Protein AF-A0A497RV38-F1 (afdb_monomer_lite)

Radius of gyration: 23.06 Å; chains: 1; bounding box: 49×52×64 Å

Structure (mmCIF, N/CA/C/O backbone):
data_AF-A0A497RV38-F1
#
_entry.id   AF-A0A497RV38-F1
#
loop_
_atom_site.group_PDB
_atom_site.id
_atom_site.type_symbol
_atom_site.label_atom_id
_atom_site.label_alt_id
_atom_site.label_comp_id
_atom_site.label_asym_id
_atom_site.label_entity_id
_atom_site.label_seq_id
_atom_site.pdbx_PDB_ins_code
_atom_site.Cartn_x
_atom_site.Cartn_y
_atom_site.Cartn_z
_atom_site.occupancy
_atom_site.B_iso_or_equiv
_atom_site.auth_seq_id
_atom_site.auth_comp_id
_atom_site.auth_asym_id
_atom_site.auth_atom_id
_atom_site.pdbx_PDB_model_num
ATOM 1 N N . MET A 1 1 ? -17.117 28.558 -6.175 1.00 35.06 1 MET A N 1
ATOM 2 C CA . MET A 1 1 ? -16.773 29.397 -5.008 1.00 35.06 1 MET A CA 1
ATOM 3 C C . MET A 1 1 ? -16.258 28.449 -3.950 1.00 35.06 1 MET A C 1
ATOM 5 O O . MET A 1 1 ? -17.010 27.576 -3.547 1.00 35.06 1 MET A O 1
ATOM 9 N N . ILE A 1 2 ? -14.959 28.516 -3.664 1.00 36.38 2 ILE A N 1
ATOM 10 C CA . ILE A 1 2 ? -14.242 27.531 -2.846 1.00 36.38 2 ILE A CA 1
ATOM 11 C C . ILE A 1 2 ? -14.686 27.703 -1.391 1.00 36.38 2 ILE A C 1
ATOM 13 O O . ILE A 1 2 ? -14.641 28.812 -0.860 1.00 36.38 2 ILE A O 1
ATOM 17 N N . SER A 1 3 ? -15.173 26.617 -0.793 1.00 43.75 3 SER A N 1
ATOM 18 C CA . SER A 1 3 ? -15.424 26.500 0.642 1.00 43.75 3 SER A CA 1
ATOM 19 C C . SER A 1 3 ? -14.132 26.801 1.395 1.00 43.75 3 SER A C 1
ATOM 21 O O . SER A 1 3 ? -13.101 26.203 1.098 1.00 43.75 3 SER A O 1
ATOM 23 N N . ALA A 1 4 ? -14.172 27.742 2.334 1.00 52.22 4 ALA A N 1
ATOM 24 C CA . ALA A 1 4 ? -13.017 28.056 3.164 1.00 52.22 4 ALA A CA 1
ATOM 25 C C . ALA A 1 4 ? -12.591 26.810 3.962 1.00 52.22 4 ALA A C 1
ATOM 27 O O . ALA A 1 4 ? -13.432 26.172 4.597 1.00 52.22 4 ALA A O 1
ATOM 28 N N . TYR A 1 5 ? -11.303 26.468 3.912 1.00 59.56 5 TYR A N 1
ATOM 29 C CA . TYR A 1 5 ? -10.695 25.471 4.792 1.00 59.56 5 TYR A CA 1
ATOM 30 C C . TYR A 1 5 ? -10.792 25.967 6.238 1.00 59.56 5 TYR A C 1
ATOM 32 O O . TYR A 1 5 ? -10.608 27.158 6.500 1.00 59.56 5 TYR A O 1
ATOM 40 N N . THR A 1 6 ? -11.115 25.082 7.176 1.00 67.81 6 THR A N 1
ATOM 41 C CA . THR A 1 6 ? -11.168 25.429 8.598 1.00 67.81 6 THR A CA 1
ATOM 42 C C . THR A 1 6 ? -9.764 25.441 9.190 1.00 67.81 6 THR A C 1
ATOM 44 O O . THR A 1 6 ? -8.919 24.609 8.850 1.00 67.81 6 THR A O 1
ATOM 47 N N . THR A 1 7 ? -9.509 26.401 10.079 1.00 73.88 7 THR A N 1
ATOM 48 C CA . THR A 1 7 ? -8.287 26.441 10.886 1.00 73.88 7 THR A CA 1
ATOM 49 C C . THR A 1 7 ? -8.144 25.148 11.679 1.00 73.88 7 THR A C 1
ATOM 51 O O . THR A 1 7 ? -9.096 24.703 12.315 1.00 73.88 7 THR A O 1
ATOM 54 N N . GLN A 1 8 ? -6.954 24.566 11.628 1.00 71.50 8 GLN A N 1
ATOM 55 C CA . GLN A 1 8 ? -6.546 23.420 12.423 1.00 71.50 8 GLN A CA 1
ATOM 56 C C . GLN A 1 8 ? -5.670 23.886 13.571 1.00 71.50 8 GLN A C 1
ATOM 58 O O . GLN A 1 8 ? -4.896 24.829 13.408 1.00 71.50 8 GLN A O 1
ATOM 63 N N . GLU A 1 9 ? -5.768 23.196 14.700 1.00 74.31 9 GLU A N 1
ATOM 64 C CA . GLU A 1 9 ? -4.919 23.408 15.867 1.00 74.31 9 GLU A CA 1
ATOM 65 C C . GLU A 1 9 ? -4.094 22.148 16.120 1.00 74.31 9 GLU A C 1
ATOM 67 O O . GLU A 1 9 ? -4.611 21.035 16.041 1.00 74.31 9 GLU A O 1
ATOM 72 N N . ILE A 1 10 ? -2.809 22.327 16.411 1.00 69.31 10 ILE A N 1
ATOM 73 C CA . ILE A 1 10 ? -1.888 21.245 16.765 1.00 69.31 10 ILE A CA 1
ATOM 74 C C . ILE A 1 10 ? -1.234 21.584 18.097 1.00 69.31 10 ILE A C 1
ATOM 76 O O . ILE A 1 10 ? -0.855 22.737 18.318 1.00 69.31 10 ILE A O 1
ATOM 80 N N . GLU A 1 11 ? -1.116 20.601 18.987 1.00 68.62 11 GLU A N 1
ATOM 81 C CA . GLU A 1 11 ? -0.539 20.783 20.319 1.00 68.62 11 GLU A CA 1
ATOM 82 C C . GLU A 1 11 ? 0.775 20.018 20.450 1.00 68.62 11 GLU A C 1
ATOM 84 O O . GLU A 1 11 ? 0.832 18.803 20.632 1.00 68.62 11 GLU A O 1
ATOM 89 N N . LEU A 1 12 ? 1.865 20.773 20.410 1.00 67.25 12 LEU A N 1
ATOM 90 C CA . LEU A 1 12 ? 3.216 20.257 20.475 1.00 67.25 12 LEU A CA 1
ATOM 91 C C . LEU A 1 12 ? 3.764 20.514 21.877 1.00 67.25 12 LEU A C 1
ATOM 93 O O . LEU A 1 12 ? 3.874 21.647 22.351 1.00 67.25 12 LEU A O 1
ATOM 97 N N . MET A 1 13 ? 4.118 19.440 22.570 1.00 63.59 13 MET A N 1
ATOM 98 C CA . MET A 1 13 ? 4.809 19.533 23.851 1.00 63.59 13 MET A CA 1
ATOM 99 C C . MET A 1 13 ? 6.251 19.978 23.592 1.00 63.59 13 MET A C 1
ATOM 101 O O . MET A 1 13 ? 6.885 19.431 22.711 1.00 63.59 13 MET A O 1
ATOM 105 N N . TYR A 1 14 ? 6.820 20.920 24.337 1.00 63.16 14 TYR A N 1
ATOM 106 C CA . TYR A 1 14 ? 8.232 21.291 24.196 1.00 63.16 14 TYR A CA 1
ATOM 107 C C . TYR A 1 14 ? 8.900 21.410 25.562 1.00 63.16 14 TYR A C 1
ATOM 109 O O . TYR A 1 14 ? 8.382 22.006 26.512 1.00 63.16 14 TYR A O 1
ATOM 117 N N . ARG A 1 15 ? 10.084 20.802 25.679 1.00 58.38 15 ARG A N 1
ATOM 118 C CA . ARG A 1 15 ? 10.889 20.827 26.899 1.00 58.38 15 ARG A CA 1
ATOM 119 C C . ARG A 1 15 ? 12.070 21.763 26.701 1.00 58.38 15 ARG A C 1
ATOM 121 O O . ARG A 1 15 ? 13.116 21.351 26.207 1.00 58.38 15 ARG A O 1
ATOM 128 N N . ALA A 1 16 ? 11.915 23.012 27.125 1.00 56.50 16 ALA A N 1
ATOM 129 C CA . ALA A 1 16 ? 13.026 23.950 27.128 1.00 56.50 16 ALA A CA 1
ATOM 130 C C . ALA A 1 16 ? 14.192 23.412 27.981 1.00 56.50 16 ALA A C 1
ATOM 132 O O . ALA A 1 16 ? 14.004 22.924 29.101 1.00 56.50 16 ALA A O 1
ATOM 133 N N . LYS A 1 17 ? 15.420 23.490 27.455 1.00 51.12 17 LYS A N 1
ATOM 134 C CA . LYS A 1 17 ? 16.629 23.123 28.202 1.00 51.12 17 LYS A CA 1
ATOM 135 C C . LYS A 1 17 ? 17.004 24.279 29.136 1.00 51.12 17 LYS A C 1
ATOM 137 O O . LYS A 1 17 ? 17.438 25.335 28.687 1.00 51.12 17 LYS A O 1
ATOM 142 N N . GLY A 1 18 ? 16.879 24.070 30.446 1.00 54.34 18 GLY A N 1
ATOM 143 C CA . GLY A 1 18 ? 17.285 25.048 31.464 1.00 54.34 18 GLY A CA 1
ATOM 144 C C . GLY A 1 18 ? 16.216 26.103 31.776 1.00 54.34 18 GLY A C 1
ATOM 145 O O . GLY A 1 18 ? 15.027 25.823 31.708 1.00 54.34 18 GLY A O 1
ATOM 146 N N . LYS A 1 19 ? 16.637 27.314 32.169 1.00 48.84 19 LYS A N 1
ATOM 147 C CA . LYS A 1 19 ? 15.741 28.440 32.519 1.00 48.84 19 LYS A CA 1
ATOM 148 C C . LYS A 1 19 ? 15.295 29.279 31.309 1.00 48.84 19 LYS A C 1
ATOM 150 O O . LYS A 1 19 ? 14.799 30.385 31.497 1.00 48.84 19 LYS A O 1
ATOM 155 N N . ALA A 1 20 ? 15.521 28.801 30.086 1.00 52.19 20 ALA A N 1
ATOM 156 C CA . ALA A 1 20 ? 15.113 29.500 28.873 1.00 52.19 20 ALA A CA 1
ATOM 157 C C . ALA A 1 20 ? 13.589 29.397 28.719 1.00 52.19 20 ALA A C 1
ATOM 159 O O . ALA A 1 20 ? 13.067 28.425 28.185 1.00 52.19 20 ALA A O 1
ATOM 160 N N . THR A 1 21 ? 12.868 30.373 29.258 1.00 48.09 21 THR A N 1
ATOM 161 C CA . THR A 1 21 ? 11.427 30.534 29.061 1.00 48.09 21 THR A CA 1
ATOM 162 C C . THR A 1 21 ? 11.224 31.442 27.853 1.00 48.09 21 THR A C 1
ATOM 164 O O . THR A 1 21 ? 11.353 32.659 27.974 1.00 48.09 21 THR A O 1
ATOM 167 N N . GLY A 1 22 ? 10.986 30.859 26.680 1.00 53.94 22 GLY A N 1
ATOM 168 C CA . GLY A 1 22 ? 10.732 31.618 25.458 1.00 53.94 22 GLY A CA 1
ATOM 169 C C . GLY A 1 22 ? 10.633 30.731 24.220 1.00 53.94 22 GLY A C 1
ATOM 170 O O . GLY A 1 22 ? 11.463 29.851 24.011 1.00 53.94 22 GLY A O 1
ATOM 171 N N . LEU A 1 23 ? 9.610 30.988 23.404 1.00 54.81 23 LEU A N 1
ATOM 172 C CA . LEU A 1 23 ? 9.357 30.367 22.098 1.00 54.81 23 LEU A CA 1
ATOM 173 C C . LEU A 1 23 ? 10.188 30.970 20.954 1.00 54.81 23 LEU A C 1
ATOM 175 O O . LEU A 1 23 ? 10.028 30.573 19.806 1.00 54.81 23 LEU A O 1
ATOM 179 N N . THR A 1 24 ? 11.069 31.930 21.247 1.00 56.88 24 THR A N 1
ATOM 180 C CA . THR A 1 24 ? 11.831 32.691 20.239 1.00 56.88 24 THR A CA 1
ATOM 181 C C . THR A 1 24 ? 12.773 31.841 19.397 1.00 56.88 24 THR A C 1
ATOM 183 O O . THR A 1 24 ? 13.190 32.281 18.334 1.00 56.88 24 THR A O 1
ATOM 186 N N . ASP A 1 25 ? 13.083 30.635 19.866 1.00 60.53 25 ASP A N 1
ATOM 187 C CA . ASP A 1 25 ? 14.027 29.724 19.231 1.00 60.53 25 ASP A CA 1
ATOM 188 C C . ASP A 1 25 ? 13.300 28.541 18.575 1.00 60.53 25 ASP A C 1
ATOM 190 O O . ASP A 1 25 ? 13.923 27.508 18.378 1.00 60.53 25 ASP A O 1
ATOM 194 N N . VAL A 1 26 ? 11.985 28.581 18.326 1.00 60.81 26 VAL A N 1
ATOM 195 C CA . VAL A 1 26 ? 11.246 27.437 17.760 1.00 60.81 26 VAL A CA 1
ATOM 196 C C . VAL A 1 26 ? 10.549 27.833 16.463 1.00 60.81 26 VAL A C 1
ATOM 198 O O . VAL A 1 26 ? 9.781 28.788 16.413 1.00 60.81 26 VAL A O 1
ATOM 201 N N . ILE A 1 27 ? 10.812 27.057 15.417 1.00 67.31 27 ILE A N 1
ATOM 202 C CA . ILE A 1 27 ? 10.176 27.132 14.107 1.00 67.31 27 ILE A CA 1
ATOM 203 C C . ILE A 1 27 ? 9.236 25.939 13.956 1.00 67.31 27 ILE A C 1
ATOM 205 O O . ILE A 1 27 ? 9.642 24.793 14.169 1.00 67.31 27 ILE A O 1
ATOM 209 N N . ILE A 1 28 ? 8.003 26.196 13.522 1.00 69.69 28 ILE A N 1
ATOM 210 C CA . ILE A 1 28 ? 7.125 25.152 12.992 1.00 69.69 28 ILE A CA 1
ATOM 211 C C . ILE A 1 28 ? 7.122 25.228 11.476 1.00 69.69 28 ILE A C 1
ATOM 213 O O . ILE A 1 28 ? 6.826 26.266 10.885 1.00 69.69 28 ILE A O 1
ATOM 217 N N . THR A 1 29 ? 7.418 24.093 10.855 1.00 71.19 29 THR A N 1
ATOM 218 C CA . THR A 1 29 ? 7.258 23.880 9.422 1.00 71.19 29 THR A CA 1
ATOM 219 C C . THR A 1 29 ? 6.061 22.975 9.181 1.00 71.19 29 THR A C 1
ATOM 221 O O . THR A 1 29 ? 6.026 21.862 9.699 1.00 71.19 29 THR A O 1
ATOM 224 N N . ILE A 1 30 ? 5.116 23.423 8.359 1.00 72.25 30 ILE A N 1
ATOM 225 C CA . ILE A 1 30 ? 4.057 22.561 7.824 1.00 72.25 30 ILE A CA 1
ATOM 226 C C . ILE A 1 30 ? 4.459 22.126 6.416 1.00 72.25 30 ILE A C 1
ATOM 228 O O . ILE A 1 30 ? 4.758 22.969 5.565 1.00 72.25 30 ILE A O 1
ATOM 232 N N . VAL A 1 31 ? 4.482 20.819 6.177 1.00 68.38 31 VAL A N 1
ATOM 233 C CA . VAL A 1 31 ? 4.835 20.208 4.890 1.00 68.38 31 VAL A CA 1
ATOM 234 C C . VAL A 1 31 ? 3.626 19.458 4.356 1.00 68.38 31 VAL A C 1
ATOM 236 O O . VAL A 1 31 ? 3.066 18.641 5.076 1.00 68.38 31 VAL A O 1
ATOM 239 N N . ASP A 1 32 ? 3.221 19.711 3.117 1.00 69.31 32 ASP A N 1
ATOM 240 C CA . ASP A 1 32 ? 2.249 18.855 2.435 1.00 69.31 32 ASP A CA 1
ATOM 241 C C . ASP A 1 32 ? 2.945 17.537 2.067 1.00 69.31 32 ASP A C 1
ATOM 243 O O . ASP A 1 32 ? 3.976 17.523 1.395 1.00 69.31 32 ASP A O 1
ATOM 247 N N . VAL A 1 33 ? 2.432 16.415 2.566 1.00 64.94 33 VAL A N 1
ATOM 248 C CA . VAL A 1 33 ? 3.069 15.100 2.400 1.00 64.94 33 VAL A CA 1
ATOM 249 C C . VAL A 1 33 ? 2.891 14.572 0.974 1.00 64.94 33 VAL A C 1
ATOM 251 O O . VAL A 1 33 ? 3.669 13.724 0.540 1.00 64.94 33 VAL A O 1
ATOM 254 N N . SER A 1 34 ? 1.907 15.078 0.224 1.00 60.41 34 SER A N 1
ATOM 255 C CA . SER A 1 34 ? 1.625 14.607 -1.136 1.00 60.41 34 SER A CA 1
ATOM 256 C C . SER A 1 34 ? 2.709 15.002 -2.143 1.00 60.41 34 SER A C 1
ATOM 258 O O . SER A 1 34 ? 3.027 14.223 -3.043 1.00 60.41 34 SER A O 1
ATOM 260 N N . ASP A 1 35 ? 3.304 16.183 -1.981 1.00 62.69 35 ASP A N 1
ATOM 261 C CA . ASP A 1 35 ? 4.314 16.727 -2.893 1.00 62.69 35 ASP A CA 1
ATOM 262 C C . ASP A 1 35 ? 5.609 17.176 -2.191 1.00 62.69 35 ASP A C 1
ATOM 264 O O . ASP A 1 35 ? 6.576 17.566 -2.851 1.00 62.69 35 ASP A O 1
ATOM 268 N N . GLY A 1 36 ? 5.655 17.098 -0.858 1.00 53.19 36 GLY A N 1
ATOM 269 C CA . GLY A 1 36 ? 6.784 17.537 -0.040 1.00 53.19 36 GLY A CA 1
ATOM 270 C C . GLY A 1 36 ? 6.961 19.056 -0.007 1.00 53.19 36 GLY A C 1
ATOM 271 O O . GLY A 1 36 ? 8.001 19.540 0.457 1.00 53.19 36 GLY A O 1
ATOM 272 N N . SER A 1 37 ? 5.993 19.824 -0.515 1.00 66.00 37 SER A N 1
ATOM 273 C CA . SER A 1 37 ? 6.062 21.278 -0.537 1.00 66.00 37 SER A CA 1
ATOM 274 C C . SER A 1 37 ? 5.924 21.846 0.874 1.00 66.00 37 SER A C 1
ATOM 276 O O . SER A 1 37 ? 5.147 21.386 1.713 1.00 66.00 37 SER A O 1
ATOM 278 N N . LYS A 1 38 ? 6.731 22.868 1.166 1.00 61.81 38 LYS A N 1
ATOM 279 C CA . LYS A 1 38 ? 6.635 23.609 2.424 1.00 61.81 38 LYS A CA 1
ATOM 280 C C . LYS A 1 38 ? 5.521 24.635 2.300 1.00 61.81 38 LYS A C 1
ATOM 282 O O . LYS A 1 38 ? 5.567 25.479 1.407 1.00 61.81 38 LYS A O 1
ATOM 287 N N . VAL A 1 39 ? 4.565 24.580 3.218 1.00 61.19 39 VAL A N 1
ATOM 288 C CA . VAL A 1 39 ? 3.354 25.406 3.168 1.00 61.19 39 VAL A CA 1
ATOM 289 C C . VAL A 1 39 ? 3.465 26.608 4.100 1.00 61.19 39 VAL A C 1
ATOM 291 O O . VAL A 1 39 ? 3.029 27.698 3.736 1.00 61.19 39 VAL A O 1
ATOM 294 N N . VAL A 1 40 ? 4.090 26.449 5.274 1.00 64.38 40 VAL A N 1
ATOM 295 C CA . VAL A 1 40 ? 4.293 27.543 6.237 1.00 64.38 40 VAL A CA 1
ATOM 296 C C . VAL A 1 40 ? 5.617 27.384 6.984 1.00 64.38 40 VAL A C 1
ATOM 298 O O . VAL A 1 40 ? 5.988 26.271 7.356 1.00 64.38 40 VAL A O 1
ATOM 301 N N . ASP A 1 41 ? 6.285 28.512 7.226 1.00 60.25 41 ASP A N 1
ATOM 302 C CA . ASP A 1 41 ? 7.357 28.680 8.209 1.00 60.25 41 ASP A CA 1
ATOM 303 C C . ASP A 1 41 ? 6.934 29.822 9.150 1.00 60.25 41 ASP A C 1
ATOM 305 O O . ASP A 1 41 ? 6.703 30.945 8.692 1.00 60.25 41 ASP A O 1
ATOM 309 N N . SER A 1 42 ? 6.703 29.530 10.432 1.00 59.97 42 SER A N 1
ATOM 310 C CA . SER A 1 42 ? 6.238 30.536 11.394 1.00 59.97 42 SER A CA 1
ATOM 311 C C . SER A 1 42 ? 6.842 30.349 12.784 1.00 59.97 42 SER A C 1
ATOM 313 O O . SER A 1 42 ? 7.003 29.229 13.269 1.00 59.97 42 SER A O 1
ATOM 315 N N . GLN A 1 43 ? 7.113 31.485 13.434 1.00 55.28 43 GLN A N 1
ATOM 316 C CA . GLN A 1 43 ? 7.594 31.600 14.816 1.00 55.28 43 GLN A CA 1
ATOM 317 C C . GLN A 1 43 ? 6.467 31.919 15.823 1.00 55.28 43 GLN A C 1
ATOM 319 O O . GLN A 1 43 ? 6.726 32.107 17.010 1.00 55.28 43 GLN A O 1
ATOM 324 N N . SER A 1 44 ? 5.207 32.032 15.383 1.00 54.97 44 SER A N 1
ATOM 325 C CA . SER A 1 44 ? 4.097 32.451 16.252 1.00 54.97 44 SER A CA 1
ATOM 326 C C . SER A 1 44 ? 3.325 31.252 16.812 1.00 54.97 44 SER A C 1
ATOM 328 O O . SER A 1 44 ? 2.292 30.864 16.267 1.00 54.97 44 SER A O 1
ATOM 330 N N . MET A 1 45 ? 3.823 30.657 17.896 1.00 56.78 45 MET A N 1
ATOM 331 C CA . MET A 1 45 ? 3.046 29.719 18.716 1.00 56.78 45 MET A CA 1
ATOM 332 C C . MET A 1 45 ? 2.384 30.436 19.891 1.00 56.78 45 MET A C 1
ATOM 334 O O . MET A 1 45 ? 2.959 31.367 20.457 1.00 56.78 45 MET A O 1
ATOM 338 N N . GLU A 1 46 ? 1.205 29.964 20.287 1.00 56.72 46 GLU A N 1
ATOM 339 C CA . GLU A 1 46 ? 0.561 30.372 21.533 1.00 56.72 46 GLU A CA 1
ATOM 340 C C . GLU A 1 46 ? 0.862 29.328 22.621 1.00 56.72 46 GLU A C 1
ATOM 342 O O . GLU A 1 46 ? 0.734 28.119 22.414 1.00 56.72 46 GLU A O 1
ATOM 347 N N . GLU A 1 47 ? 1.328 29.776 23.785 1.00 51.72 47 GLU A N 1
ATOM 348 C CA . GLU A 1 47 ? 1.593 28.900 24.929 1.00 51.72 47 GLU A CA 1
ATOM 349 C C . GLU A 1 47 ? 0.278 28.565 25.644 1.00 51.72 47 GLU A C 1
ATOM 351 O O . GLU A 1 47 ? -0.401 29.460 26.143 1.00 51.72 47 GLU A O 1
ATOM 356 N N . VAL A 1 48 ? -0.083 27.277 25.707 1.00 55.50 48 VAL A N 1
ATOM 357 C CA . VAL A 1 48 ? -1.385 26.829 26.242 1.00 55.50 48 VAL A CA 1
ATOM 358 C C . VAL A 1 48 ? -1.307 26.449 27.714 1.00 55.50 48 VAL A C 1
ATOM 360 O O . VAL A 1 48 ? -2.260 26.666 28.462 1.00 55.50 48 VAL A O 1
ATOM 363 N N . SER A 1 49 ? -0.174 25.914 28.178 1.00 49.53 49 SER A N 1
ATOM 364 C CA . SER A 1 49 ? 0.062 25.731 29.614 1.00 49.53 49 SER A CA 1
ATOM 365 C C . SER A 1 49 ? 1.554 25.733 29.960 1.00 49.53 49 SER A C 1
ATOM 367 O O . SER A 1 49 ? 2.352 25.023 29.348 1.00 49.53 49 SER A O 1
ATOM 369 N N . SER A 1 50 ? 1.923 26.541 30.962 1.00 51.16 50 SER A N 1
ATOM 370 C CA . SER A 1 50 ? 3.320 26.831 31.325 1.00 51.16 50 SER A CA 1
ATOM 371 C C . SER A 1 50 ? 3.706 26.411 32.745 1.00 51.16 50 SER A C 1
ATOM 373 O O . SER A 1 50 ? 4.818 26.676 33.202 1.00 51.16 50 SER A O 1
ATOM 375 N N . THR A 1 51 ? 2.812 25.757 33.493 1.00 43.66 51 THR A N 1
ATOM 376 C CA . THR A 1 51 ? 3.013 25.653 34.944 1.00 43.66 51 THR A CA 1
ATOM 377 C C . THR A 1 51 ? 4.098 24.673 35.380 1.00 43.66 51 THR A C 1
ATOM 379 O O . THR A 1 51 ? 4.487 24.765 36.535 1.00 43.66 51 THR A O 1
ATOM 382 N N . ASN A 1 52 ? 4.621 23.792 34.512 1.00 47.56 52 ASN A N 1
ATOM 383 C CA . ASN A 1 52 ? 5.853 23.015 34.737 1.00 47.56 52 ASN A CA 1
ATOM 384 C C . ASN A 1 52 ? 6.394 22.451 33.412 1.00 47.56 52 ASN A C 1
ATOM 386 O O . ASN A 1 52 ? 5.623 21.937 32.614 1.00 47.56 52 ASN A O 1
ATOM 390 N N . ALA A 1 53 ? 7.714 22.484 33.194 1.00 51.34 53 ALA A N 1
ATOM 391 C CA . ALA A 1 53 ? 8.331 21.881 32.011 1.00 51.34 53 ALA A CA 1
ATOM 392 C C . ALA A 1 53 ? 8.157 20.343 31.995 1.00 51.34 53 ALA A C 1
ATOM 394 O O . ALA A 1 53 ? 8.481 19.691 32.998 1.00 51.34 53 ALA A O 1
ATOM 395 N N . PRO A 1 54 ? 7.784 19.732 30.855 1.00 55.41 54 PRO A N 1
ATOM 396 C CA . PRO A 1 54 ? 7.595 20.343 29.530 1.00 55.41 54 PRO A CA 1
ATOM 397 C C . PRO A 1 54 ? 6.287 21.147 29.386 1.00 55.41 54 PRO A C 1
ATOM 399 O O . PRO A 1 54 ? 5.253 20.725 29.889 1.00 55.41 54 PRO A O 1
ATOM 402 N N . GLY A 1 55 ? 6.350 22.288 28.688 1.00 61.06 55 GLY A N 1
ATOM 403 C CA . GLY A 1 55 ? 5.175 23.110 28.367 1.00 61.06 55 GLY A CA 1
ATOM 404 C C . GLY A 1 55 ? 4.444 22.583 27.131 1.00 61.06 55 GLY A C 1
ATOM 405 O O . GLY A 1 55 ? 5.055 21.913 26.295 1.00 61.06 55 GLY A O 1
ATOM 406 N N . ILE A 1 56 ? 3.146 22.870 27.016 1.00 63.03 56 ILE A N 1
ATOM 407 C CA . ILE A 1 56 ? 2.338 22.540 25.831 1.00 63.03 56 ILE A CA 1
ATOM 408 C C . ILE A 1 56 ? 2.109 23.820 25.037 1.00 63.03 56 ILE A C 1
ATOM 410 O O . ILE A 1 56 ? 1.639 24.824 25.582 1.00 63.03 56 ILE A O 1
ATOM 414 N N . TYR A 1 57 ? 2.427 23.765 23.750 1.00 66.50 57 TYR A N 1
ATOM 415 C CA . TYR A 1 57 ? 2.314 24.888 22.838 1.00 66.50 57 TYR A CA 1
ATOM 416 C C . TYR A 1 57 ? 1.366 24.536 21.708 1.00 66.50 57 TYR A C 1
ATOM 418 O O . TYR A 1 57 ? 1.455 23.454 21.132 1.00 66.50 57 TYR A O 1
ATOM 426 N N . ARG A 1 58 ? 0.476 25.464 21.377 1.00 68.94 58 ARG A N 1
ATOM 427 C CA . ARG A 1 58 ? -0.502 25.289 20.315 1.00 68.94 58 ARG A CA 1
ATOM 428 C C . ARG A 1 58 ? -0.146 26.155 19.130 1.00 68.94 58 ARG A C 1
ATOM 430 O O . ARG A 1 58 ? 0.244 27.316 19.267 1.00 68.94 58 ARG A O 1
ATOM 437 N N . TYR A 1 59 ? -0.281 25.567 17.956 1.00 72.81 59 TYR A N 1
ATOM 438 C CA . TYR A 1 59 ? -0.134 26.261 16.695 1.00 72.81 59 TYR A CA 1
ATOM 439 C C . TYR A 1 59 ? -1.415 26.107 15.891 1.00 72.81 59 TYR A C 1
ATOM 441 O O . TYR A 1 59 ? -1.923 24.999 15.737 1.00 72.81 59 TYR A O 1
ATOM 449 N N . ALA A 1 60 ? -1.937 27.230 15.407 1.00 74.06 60 ALA A N 1
ATOM 450 C CA . ALA A 1 60 ? -3.131 27.269 14.585 1.00 74.06 60 ALA A CA 1
ATOM 451 C C . ALA A 1 60 ? -2.755 27.666 13.155 1.00 74.06 60 ALA A C 1
ATOM 453 O O . ALA A 1 60 ? -2.074 28.670 12.941 1.00 74.06 60 ALA A O 1
ATOM 454 N N . TRP A 1 61 ? -3.213 26.901 12.171 1.00 74.88 61 TRP A N 1
ATOM 455 C CA . TRP A 1 61 ? -2.979 27.187 10.756 1.00 74.88 61 TRP A CA 1
ATOM 456 C C . TRP A 1 61 ? -4.194 26.793 9.917 1.00 74.88 61 TRP A C 1
ATOM 458 O O . TRP A 1 61 ? -4.910 25.847 10.233 1.00 74.88 61 TRP A O 1
ATOM 468 N N . THR A 1 62 ? -4.440 27.529 8.836 1.00 74.81 62 THR A N 1
ATOM 469 C CA . THR A 1 62 ? -5.495 27.215 7.867 1.00 74.81 62 THR A CA 1
ATOM 470 C C . THR A 1 62 ? -4.871 26.655 6.583 1.00 74.81 62 THR A C 1
ATOM 472 O O . THR A 1 62 ? -4.109 27.373 5.929 1.00 74.81 62 THR A O 1
ATOM 475 N N . PRO A 1 63 ? -5.182 25.409 6.189 1.00 69.69 63 PRO A N 1
ATOM 476 C CA . PRO A 1 63 ? -4.676 24.816 4.955 1.00 69.69 63 PRO A CA 1
ATOM 477 C C . PRO A 1 63 ? -5.122 25.551 3.702 1.00 69.69 63 PRO A C 1
ATOM 479 O O . PRO A 1 63 ? -6.194 26.154 3.648 1.00 69.69 63 PRO A O 1
ATOM 482 N N . SER A 1 64 ? -4.308 25.426 2.659 1.00 69.06 64 SER A N 1
ATOM 483 C CA . SER A 1 64 ? -4.641 25.867 1.304 1.00 69.06 64 SER A CA 1
ATOM 484 C C . SER A 1 64 ? -5.293 24.770 0.454 1.00 69.06 64 SER A C 1
ATOM 486 O O . SER A 1 64 ? -5.898 25.085 -0.573 1.00 69.06 64 SER A O 1
ATOM 488 N N . SER A 1 65 ? -5.158 23.503 0.856 1.00 67.31 65 SER A N 1
ATOM 489 C CA . SER A 1 65 ? -5.661 22.316 0.158 1.00 67.31 65 SER A CA 1
ATOM 490 C C . SER A 1 65 ? -6.115 21.234 1.149 1.00 67.31 65 SER A C 1
ATOM 492 O O . SER A 1 65 ? -5.860 21.306 2.350 1.00 67.31 65 SER A O 1
ATOM 494 N N . SER A 1 66 ? -6.855 20.241 0.655 1.00 61.34 66 SER A N 1
ATOM 495 C CA . SER A 1 66 ? -7.105 18.993 1.382 1.00 61.34 66 SER A CA 1
ATOM 496 C C . SER A 1 66 ? -5.874 18.100 1.265 1.00 61.34 66 SER A C 1
ATOM 498 O O . SER A 1 66 ? -5.362 17.954 0.154 1.00 61.34 66 SER A O 1
ATOM 500 N N . GLY A 1 67 ? -5.442 17.458 2.348 1.00 62.91 67 GLY A N 1
ATOM 501 C CA . GLY A 1 67 ? -4.288 16.566 2.284 1.00 62.91 67 GLY A CA 1
ATOM 502 C C . GLY A 1 67 ? -3.748 16.149 3.644 1.00 62.91 67 GLY A C 1
ATOM 503 O O . GLY A 1 67 ? -4.226 16.572 4.700 1.00 62.91 67 GLY A O 1
ATOM 504 N N . THR A 1 68 ? -2.725 15.302 3.603 1.00 63.53 68 THR A N 1
ATOM 505 C CA . THR A 1 68 ? -1.930 14.964 4.782 1.00 63.53 68 THR A CA 1
ATOM 506 C C . THR A 1 68 ? -0.821 15.988 4.914 1.00 63.53 68 THR A C 1
ATOM 508 O O . THR A 1 68 ? -0.058 16.194 3.972 1.00 63.53 68 THR A O 1
ATOM 511 N N . TYR A 1 69 ? -0.701 16.591 6.090 1.00 64.44 69 TYR A N 1
ATOM 512 C CA . TYR A 1 69 ? 0.368 17.526 6.382 1.00 64.44 69 TYR A CA 1
ATOM 513 C C . TYR A 1 69 ? 1.254 16.977 7.496 1.00 64.44 69 TYR A C 1
ATOM 515 O O . TYR A 1 69 ? 0.802 16.312 8.424 1.00 64.44 69 TYR A O 1
ATOM 523 N N . LEU A 1 70 ? 2.546 17.242 7.406 1.00 64.62 70 LEU A N 1
ATOM 524 C CA . LEU A 1 70 ? 3.508 16.948 8.450 1.00 64.62 70 LEU A CA 1
ATOM 525 C C . LEU A 1 70 ? 3.857 18.262 9.140 1.00 64.62 70 LEU A C 1
ATOM 527 O O . LEU A 1 70 ? 4.398 19.174 8.512 1.00 64.62 70 LEU A O 1
ATOM 531 N N . ALA A 1 71 ? 3.546 18.355 1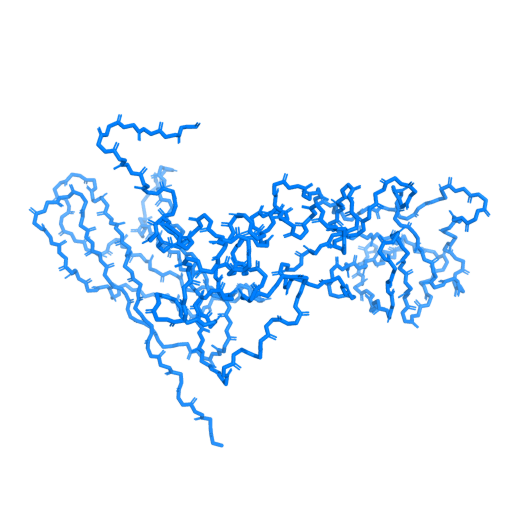0.428 1.00 67.44 71 ALA A N 1
ATOM 532 C CA . ALA A 1 71 ? 3.999 19.440 11.272 1.00 67.44 71 ALA A CA 1
ATOM 533 C C . ALA A 1 71 ? 5.335 19.058 11.908 1.00 67.44 71 ALA A C 1
ATOM 535 O O . ALA A 1 71 ? 5.461 18.058 12.616 1.00 67.44 71 ALA A O 1
ATOM 536 N N . ILE A 1 72 ? 6.352 19.868 11.645 1.00 66.38 72 ILE A N 1
ATOM 537 C CA . ILE A 1 72 ? 7.702 19.659 12.149 1.00 66.38 72 ILE A CA 1
ATOM 538 C C . ILE A 1 72 ? 8.050 20.834 13.041 1.00 66.38 72 ILE A C 1
ATOM 540 O O . ILE A 1 72 ? 8.151 21.965 12.570 1.00 66.38 72 ILE A O 1
ATOM 544 N N . MET A 1 73 ? 8.287 20.560 14.317 1.00 68.62 73 MET A N 1
ATOM 545 C CA . MET A 1 73 ? 8.844 21.539 15.237 1.00 68.62 73 MET A CA 1
ATOM 546 C C . MET A 1 73 ? 10.364 21.400 15.255 1.00 68.62 73 MET A C 1
ATOM 548 O O . MET A 1 73 ? 10.903 20.334 15.568 1.00 68.62 73 MET A O 1
ATOM 552 N N . LYS A 1 74 ? 11.066 22.487 14.937 1.00 66.81 74 LYS A N 1
ATOM 553 C CA . LYS A 1 74 ? 12.526 22.578 15.001 1.00 66.81 74 LYS A CA 1
ATOM 554 C C . LYS A 1 74 ? 12.934 23.725 15.897 1.00 66.81 74 LYS A C 1
ATOM 556 O O . LYS A 1 74 ? 12.273 24.754 15.937 1.00 66.81 74 LYS A O 1
ATOM 561 N N . ARG A 1 75 ? 14.057 23.568 16.589 1.00 59.44 75 ARG A N 1
ATOM 562 C CA . ARG A 1 75 ? 14.674 24.691 17.284 1.00 59.44 75 ARG A CA 1
ATOM 563 C C . ARG A 1 75 ? 15.479 25.512 16.270 1.00 59.44 75 ARG A C 1
ATOM 565 O O . ARG A 1 75 ? 16.392 24.967 15.654 1.00 59.44 75 ARG A O 1
ATOM 572 N N . ASP A 1 76 ? 15.133 26.781 16.090 1.00 56.06 76 ASP A N 1
ATOM 573 C CA . ASP A 1 76 ? 15.959 27.771 15.405 1.00 56.06 76 ASP A CA 1
ATOM 574 C C . ASP A 1 76 ? 17.148 28.096 16.308 1.00 56.06 76 ASP A C 1
ATOM 576 O O . ASP A 1 76 ? 17.061 28.881 17.251 1.00 56.06 76 ASP A O 1
ATOM 580 N N . ILE A 1 77 ? 18.251 27.389 16.091 1.00 50.62 77 ILE A N 1
ATOM 581 C CA . ILE A 1 77 ? 19.522 27.727 16.713 1.00 50.62 77 ILE A CA 1
ATOM 582 C C . ILE A 1 77 ? 20.441 28.093 15.562 1.00 50.62 77 ILE A C 1
ATOM 584 O O . ILE A 1 77 ? 20.940 27.225 14.850 1.00 50.62 77 ILE A O 1
ATOM 588 N N . SER A 1 78 ? 20.685 29.386 15.397 1.00 49.28 78 SER A N 1
ATOM 589 C CA . SER A 1 78 ? 21.731 29.926 14.528 1.00 49.28 78 SER A CA 1
ATOM 590 C C . SER A 1 78 ? 23.153 29.634 15.042 1.00 49.28 78 SER A C 1
ATOM 592 O O . SER A 1 78 ? 24.098 30.296 14.622 1.00 49.28 78 SER A O 1
ATOM 594 N N . ASP A 1 79 ? 23.316 28.660 15.945 1.00 46.28 79 ASP A N 1
ATOM 595 C CA . ASP A 1 79 ? 24.565 28.355 16.637 1.00 46.28 79 ASP A CA 1
ATOM 596 C C . ASP A 1 79 ? 24.805 26.833 16.695 1.00 46.28 79 ASP A C 1
ATOM 598 O O . ASP A 1 79 ? 23.928 26.044 17.063 1.00 46.28 79 ASP A O 1
ATOM 602 N N . ASP A 1 80 ? 26.007 26.438 16.279 1.00 43.09 80 ASP A N 1
ATOM 603 C CA . ASP A 1 80 ? 26.442 25.098 15.869 1.00 43.09 80 ASP A CA 1
ATOM 604 C C . ASP A 1 80 ? 26.403 24.043 17.000 1.00 43.09 80 ASP A C 1
ATOM 606 O O . ASP A 1 80 ? 27.423 23.708 17.609 1.00 43.09 80 ASP A O 1
ATOM 610 N N . SER A 1 81 ? 25.240 23.445 17.286 1.00 46.12 81 SER A N 1
ATOM 611 C CA . SER A 1 81 ? 25.159 22.252 18.150 1.00 46.12 81 SER A CA 1
ATOM 612 C C . SER A 1 81 ? 24.328 21.111 17.542 1.00 46.12 81 SER A C 1
ATOM 614 O O . SER A 1 81 ? 23.166 21.322 17.196 1.00 46.12 81 SER A O 1
ATOM 616 N N . PRO A 1 82 ? 24.888 19.884 17.444 1.00 41.56 82 PRO A N 1
ATOM 617 C CA . PRO A 1 82 ? 24.304 18.769 16.688 1.00 41.56 82 PRO A CA 1
ATOM 618 C C . PRO A 1 82 ? 23.187 17.994 17.410 1.00 41.56 82 PRO A C 1
ATOM 620 O O . PRO A 1 82 ? 22.562 17.130 16.800 1.00 41.56 82 PRO A O 1
ATOM 623 N N . ASP A 1 83 ? 22.887 18.298 18.675 1.00 42.03 83 ASP A N 1
ATOM 624 C CA . ASP A 1 83 ? 21.853 17.589 19.442 1.00 42.03 83 ASP A CA 1
ATOM 625 C C . ASP A 1 83 ? 20.468 18.232 19.231 1.00 42.03 83 ASP A C 1
ATOM 627 O O . ASP A 1 83 ? 19.902 18.866 20.130 1.00 42.03 83 ASP A O 1
ATOM 631 N N . GLN A 1 84 ? 19.926 18.108 18.016 1.00 49.88 84 GLN A N 1
ATOM 632 C CA . GLN A 1 84 ? 18.570 18.556 17.689 1.00 49.88 84 GLN A CA 1
ATOM 633 C C . GLN A 1 84 ? 17.540 17.484 18.072 1.00 49.88 84 GLN A C 1
ATOM 635 O O . GLN A 1 84 ? 17.516 16.395 17.504 1.00 49.88 84 GLN A O 1
ATOM 640 N N . TYR A 1 85 ? 16.642 17.807 19.003 1.00 47.69 85 TYR A N 1
ATOM 641 C CA . TYR A 1 85 ? 15.403 17.051 19.188 1.00 47.69 85 TYR A CA 1
ATOM 642 C C . TYR A 1 85 ? 14.412 17.525 18.123 1.00 47.69 85 TYR A C 1
ATOM 644 O O . TYR A 1 85 ? 13.777 18.564 18.292 1.00 47.69 85 TYR A O 1
ATOM 652 N N . ILE A 1 86 ? 14.325 16.803 17.005 1.00 49.91 86 ILE A N 1
ATOM 653 C CA . ILE A 1 86 ? 13.268 17.016 16.012 1.00 49.91 86 ILE A CA 1
ATOM 654 C C . ILE A 1 86 ? 12.020 16.321 16.547 1.00 49.91 86 ILE A C 1
ATOM 656 O O . ILE A 1 86 ? 12.056 15.128 16.852 1.00 49.91 86 ILE A O 1
ATOM 660 N N . MET A 1 87 ? 10.935 17.075 16.701 1.00 52.31 87 MET A N 1
ATOM 661 C CA . MET A 1 87 ? 9.633 16.500 17.017 1.00 52.31 87 MET A CA 1
ATOM 662 C C . MET A 1 87 ? 8.739 16.615 15.795 1.00 52.31 87 MET A C 1
ATOM 664 O O . MET A 1 87 ? 8.534 17.702 15.252 1.00 52.31 87 MET A O 1
ATOM 668 N N . GLU A 1 88 ? 8.272 15.456 15.351 1.00 47.34 88 GLU A N 1
ATOM 669 C CA . GLU A 1 88 ? 7.475 15.283 14.147 1.00 47.34 88 GLU A CA 1
ATOM 670 C C . GLU A 1 88 ? 6.080 14.835 14.563 1.00 47.34 88 GLU A C 1
ATOM 672 O O . GLU A 1 88 ? 5.926 13.856 15.299 1.00 47.34 88 GLU A O 1
ATOM 677 N N . GLU A 1 89 ? 5.069 15.557 14.097 1.00 49.34 89 GLU A N 1
ATOM 678 C CA . GLU A 1 89 ? 3.672 15.201 14.283 1.00 49.34 89 GLU A CA 1
ATOM 679 C C . GLU A 1 89 ? 2.984 15.214 12.922 1.00 49.34 89 GLU A C 1
ATOM 681 O O . GLU A 1 89 ? 2.993 16.217 12.207 1.00 49.34 89 GLU A O 1
ATOM 686 N N . MET A 1 90 ? 2.412 14.076 12.530 1.00 35.78 90 MET A N 1
ATOM 687 C CA . MET A 1 90 ? 1.579 14.017 11.333 1.00 35.78 90 MET A CA 1
ATOM 688 C C . MET A 1 90 ? 0.184 14.539 11.660 1.00 35.78 90 MET A C 1
ATOM 690 O O . MET A 1 90 ? -0.481 14.052 12.573 1.00 35.78 90 MET A O 1
ATOM 694 N N . VAL A 1 91 ? -0.256 15.523 10.883 1.00 46.69 91 VAL A N 1
ATOM 695 C CA . VAL A 1 91 ? -1.504 16.258 11.063 1.00 46.69 91 VAL A CA 1
ATOM 696 C C . VAL A 1 91 ? -2.319 16.087 9.793 1.00 46.69 91 VAL A C 1
ATOM 698 O O . VAL A 1 91 ? -2.022 16.646 8.737 1.00 46.69 91 VAL A O 1
ATOM 701 N N . TYR A 1 92 ? -3.362 15.275 9.886 1.00 42.12 92 TYR A N 1
ATOM 702 C CA . TYR A 1 92 ? -4.281 15.085 8.778 1.00 42.12 92 TYR A CA 1
ATOM 703 C C . TYR A 1 92 ? -5.270 16.246 8.730 1.00 42.12 92 TYR A C 1
ATOM 705 O O . TYR A 1 92 ? -5.904 16.534 9.747 1.00 42.12 92 TYR A O 1
ATOM 713 N N . VAL A 1 93 ? -5.407 16.913 7.577 1.00 44.16 93 VAL A N 1
ATOM 714 C CA . VAL A 1 93 ? -6.353 18.022 7.454 1.00 44.16 93 VAL A CA 1
ATOM 715 C C . VAL A 1 93 ? -7.420 17.786 6.407 1.00 44.16 93 VAL A C 1
ATOM 717 O O . VAL A 1 93 ? -7.180 17.761 5.198 1.00 44.16 93 VAL A O 1
ATOM 720 N N . ILE A 1 94 ? -8.648 17.721 6.915 1.00 43.19 94 ILE A N 1
ATOM 721 C CA . ILE A 1 94 ? -9.862 17.538 6.138 1.00 43.19 94 ILE A CA 1
ATOM 722 C C . ILE A 1 94 ? -10.481 18.910 5.884 1.00 43.19 94 ILE A C 1
ATOM 724 O O . ILE A 1 94 ? -11.284 19.415 6.665 1.00 43.19 94 ILE A O 1
ATOM 728 N N . GLY A 1 95 ? -10.112 19.532 4.769 1.00 35.28 95 GLY A N 1
ATOM 729 C CA . GLY A 1 95 ? -10.924 20.583 4.167 1.00 35.28 95 GLY A CA 1
ATOM 730 C C . GLY A 1 95 ? -11.438 20.107 2.827 1.00 35.28 95 GLY A C 1
ATOM 731 O O . GLY A 1 95 ? -10.822 20.284 1.790 1.00 35.28 95 GLY A O 1
ATOM 732 N N . GLY A 1 96 ? -12.565 19.433 2.850 1.00 32.06 96 GLY A N 1
ATOM 733 C CA . GLY A 1 96 ? -13.127 18.820 1.668 1.00 32.06 96 GLY A CA 1
ATOM 734 C C . GLY A 1 96 ? -14.348 18.040 2.082 1.00 32.06 96 GLY A C 1
ATOM 735 O O . GLY A 1 96 ? -14.495 17.678 3.247 1.00 32.06 96 GLY A O 1
ATOM 736 N N . THR A 1 97 ? -15.252 17.852 1.133 1.00 30.73 97 THR A N 1
ATOM 737 C CA . THR A 1 97 ? -16.425 16.988 1.260 1.00 30.73 97 THR A CA 1
ATOM 738 C C . THR A 1 97 ? -16.049 15.700 2.006 1.00 30.73 97 THR A C 1
ATOM 740 O O . THR A 1 97 ? -14.956 15.197 1.736 1.00 30.73 97 THR A O 1
ATOM 743 N N . PRO A 1 98 ? -16.896 15.198 2.933 1.00 33.31 98 PRO A N 1
ATOM 744 C CA . PRO A 1 98 ? -16.623 13.988 3.704 1.00 33.31 98 PRO A CA 1
ATOM 745 C C . PRO A 1 98 ? -15.980 12.932 2.817 1.00 33.31 98 PRO A C 1
ATOM 747 O O . PRO A 1 98 ? -16.464 12.672 1.708 1.00 33.31 98 PRO A O 1
ATOM 750 N N . ILE A 1 99 ? -14.851 12.405 3.297 1.00 35.88 99 ILE A N 1
ATOM 751 C CA . ILE A 1 99 ? -14.153 11.290 2.670 1.00 35.88 99 ILE A CA 1
ATOM 752 C C . ILE A 1 99 ? -15.230 10.250 2.396 1.00 35.88 99 ILE A C 1
ATOM 754 O O . ILE A 1 99 ? -15.965 9.857 3.301 1.00 35.88 99 ILE A O 1
ATOM 758 N N . SER A 1 100 ? -15.403 9.898 1.122 1.00 35.94 100 SER A N 1
ATOM 759 C CA . SER A 1 100 ? -16.319 8.816 0.782 1.00 35.94 100 SER A CA 1
ATOM 760 C C . SER A 1 100 ? -15.925 7.601 1.620 1.00 35.94 100 SER A C 1
ATOM 762 O O . SER A 1 100 ? -14.722 7.412 1.826 1.00 35.94 100 SER A O 1
ATOM 764 N N . PRO A 1 101 ? -16.897 6.823 2.133 1.00 36.47 101 PRO A N 1
ATOM 765 C CA . PRO A 1 101 ? -16.602 5.658 2.954 1.00 36.47 101 PRO A CA 1
ATOM 766 C C . PRO A 1 101 ? -15.505 4.859 2.265 1.00 36.47 101 PRO A C 1
ATOM 768 O O . PRO A 1 101 ? -15.604 4.600 1.061 1.00 36.47 101 PRO A O 1
ATOM 771 N N . ILE A 1 102 ? -14.441 4.560 3.013 1.00 41.75 102 ILE A N 1
ATOM 772 C CA . ILE A 1 102 ? -13.316 3.772 2.524 1.00 41.75 102 ILE A CA 1
ATOM 773 C C . ILE A 1 102 ? -13.940 2.474 2.014 1.00 41.75 102 ILE A C 1
ATOM 775 O O . ILE A 1 102 ? -14.387 1.638 2.794 1.00 41.75 102 ILE A O 1
ATOM 779 N N . SER A 1 103 ? -14.031 2.316 0.695 1.00 46.59 103 SER A N 1
ATOM 780 C CA . SER A 1 103 ? -14.408 1.047 0.074 1.00 46.59 103 SER A CA 1
ATOM 781 C C . SER A 1 103 ? -13.177 0.141 0.074 1.00 46.59 103 SER A C 1
ATOM 783 O O . SER A 1 103 ? -12.797 -0.372 -0.969 1.00 46.59 103 SER A O 1
ATOM 785 N N . GLY A 1 104 ? -12.509 0.046 1.222 1.00 60.72 104 GLY A N 1
ATOM 786 C CA . GLY A 1 104 ? -11.331 -0.775 1.444 1.00 60.72 104 GLY A CA 1
ATOM 787 C C . GLY A 1 104 ? -11.728 -2.152 1.955 1.00 60.72 104 GLY A C 1
ATOM 788 O O . GLY A 1 104 ? -12.901 -2.454 2.181 1.00 60.72 104 GLY A O 1
ATOM 789 N N . ILE A 1 105 ? -10.731 -3.002 2.164 1.00 75.38 105 ILE A N 1
ATOM 790 C CA . ILE A 1 105 ? -10.913 -4.389 2.627 1.00 75.38 105 ILE A CA 1
ATOM 791 C C . ILE A 1 105 ? -11.644 -4.499 3.975 1.00 75.38 105 ILE A C 1
ATOM 793 O O . ILE A 1 105 ? -12.332 -5.496 4.228 1.00 75.38 105 ILE A O 1
ATOM 797 N N . VAL A 1 106 ? -11.503 -3.483 4.829 1.00 88.50 106 VAL A N 1
ATOM 798 C CA . VAL A 1 106 ? -12.146 -3.379 6.143 1.00 88.50 106 VAL A CA 1
ATOM 799 C C . VAL A 1 106 ? -13.073 -2.173 6.173 1.00 88.50 106 VAL A C 1
ATOM 801 O O . VAL A 1 106 ? -12.696 -1.077 5.767 1.00 88.50 106 VAL A O 1
ATOM 804 N N . THR A 1 107 ? -14.270 -2.381 6.711 1.00 91.00 107 THR A N 1
ATOM 805 C CA . THR A 1 107 ? -15.272 -1.341 6.951 1.00 91.00 107 THR A CA 1
ATOM 806 C C . THR A 1 107 ? -15.518 -1.141 8.447 1.00 91.00 107 THR A C 1
ATOM 808 O O . THR A 1 107 ? -15.206 -2.010 9.264 1.00 91.00 107 THR A O 1
ATOM 811 N N . ALA A 1 108 ? -16.140 -0.017 8.816 1.00 92.38 108 ALA A N 1
ATOM 812 C CA . ALA A 1 108 ? -16.613 0.227 10.179 1.00 92.38 108 ALA A CA 1
ATOM 813 C C . ALA A 1 108 ? -17.463 -0.940 10.726 1.00 92.38 108 ALA A C 1
ATOM 815 O O . ALA A 1 108 ? -17.251 -1.378 11.856 1.00 92.38 108 ALA A O 1
ATOM 816 N N . ASP A 1 109 ? -18.370 -1.496 9.915 1.00 90.88 109 ASP A N 1
ATOM 817 C CA . ASP A 1 109 ? -19.218 -2.626 10.317 1.00 90.88 109 ASP A CA 1
ATOM 818 C C . ASP A 1 109 ? -18.403 -3.893 10.612 1.00 90.88 109 ASP A C 1
ATOM 820 O O . ASP A 1 109 ? -18.673 -4.580 11.593 1.00 90.88 109 ASP A O 1
ATOM 824 N N . ASP A 1 110 ? -17.335 -4.161 9.852 1.00 90.88 110 ASP A N 1
ATOM 825 C CA . ASP A 1 110 ? -16.442 -5.294 10.129 1.00 90.88 110 ASP A CA 1
ATOM 826 C C . ASP A 1 110 ? -15.765 -5.174 11.507 1.00 90.88 110 ASP A C 1
ATOM 828 O O . ASP A 1 110 ? -15.619 -6.167 12.229 1.00 90.88 110 ASP A O 1
ATOM 832 N N . VAL A 1 111 ? -15.369 -3.957 11.897 1.00 93.50 111 VAL A N 1
ATOM 833 C CA . VAL A 1 111 ? -14.768 -3.684 13.213 1.00 93.50 111 VAL A CA 1
ATOM 834 C C . VAL A 1 111 ? -15.810 -3.803 14.332 1.00 93.50 111 VAL A C 1
ATOM 836 O O . VAL A 1 111 ? -15.532 -4.337 15.409 1.00 93.50 111 VAL A O 1
ATOM 839 N N . ARG A 1 112 ? -17.053 -3.383 14.092 1.00 89.88 112 ARG A N 1
ATOM 840 C CA . ARG A 1 112 ? -18.146 -3.617 15.049 1.00 89.88 112 ARG A CA 1
ATOM 841 C C . ARG A 1 112 ? -18.453 -5.104 15.184 1.00 89.88 112 ARG A C 1
ATOM 843 O O . ARG A 1 112 ? -18.585 -5.610 16.294 1.00 89.88 112 ARG A O 1
ATOM 850 N N . ALA A 1 113 ? -18.483 -5.837 14.078 1.00 84.00 113 ALA A N 1
ATOM 851 C CA . ALA A 1 113 ? -18.748 -7.266 14.081 1.00 84.00 113 ALA A CA 1
ATOM 852 C C . ALA A 1 113 ? -17.699 -8.045 14.894 1.00 84.00 113 ALA A C 1
ATOM 854 O O . ALA A 1 113 ? -18.071 -8.910 15.691 1.00 84.00 113 ALA A O 1
ATOM 855 N N . ILE A 1 114 ? -16.403 -7.723 14.764 1.00 87.12 114 ILE A N 1
ATOM 856 C CA . ILE A 1 114 ? -15.352 -8.425 15.525 1.00 87.12 114 ILE A CA 1
ATOM 857 C C . ILE A 1 114 ? -15.399 -8.121 17.028 1.00 87.12 114 ILE A C 1
ATOM 859 O O . ILE A 1 114 ? -15.029 -8.965 17.844 1.00 87.12 114 ILE A O 1
ATOM 863 N N . THR A 1 115 ? -15.924 -6.955 17.404 1.00 84.19 115 THR A N 1
ATOM 864 C CA . THR A 1 115 ? -16.149 -6.559 18.802 1.00 84.19 115 THR A CA 1
ATOM 865 C C . THR A 1 115 ? -17.497 -7.033 19.347 1.00 84.19 115 THR A C 1
ATOM 867 O O . THR A 1 115 ? -17.905 -6.632 20.430 1.00 84.19 115 THR A O 1
ATOM 870 N N . SER A 1 116 ? -18.208 -7.915 18.630 1.00 81.12 116 SER A N 1
ATOM 871 C CA . SER A 1 116 ? -19.566 -8.362 18.990 1.00 81.12 116 SER A CA 1
ATOM 872 C C . SER A 1 116 ? -20.566 -7.208 19.148 1.00 81.12 116 SER A C 1
ATOM 874 O O . SER A 1 116 ? -21.516 -7.313 19.922 1.00 81.12 116 SER A O 1
ATOM 876 N N . TYR A 1 117 ? -20.358 -6.126 18.391 1.00 81.56 117 TYR A N 1
ATOM 877 C CA . TYR A 1 117 ? -21.128 -4.881 18.428 1.00 81.56 117 TYR A CA 1
ATOM 878 C C . TYR A 1 117 ? -21.117 -4.174 19.788 1.00 81.56 117 TYR A C 1
ATOM 880 O O . TYR A 1 117 ? -22.019 -3.394 20.085 1.00 81.56 117 TYR A O 1
ATOM 888 N N . ASP A 1 118 ? -20.097 -4.432 20.605 1.00 85.69 118 ASP A N 1
ATOM 889 C CA . ASP A 1 118 ? -19.869 -3.703 21.852 1.00 85.69 118 ASP A CA 1
ATOM 890 C C . ASP A 1 118 ? -19.464 -2.244 21.575 1.00 85.69 118 ASP A C 1
ATOM 892 O O . ASP A 1 118 ? -19.863 -1.345 22.305 1.00 85.69 118 ASP A O 1
ATOM 896 N N . ILE A 1 119 ? -18.766 -1.992 20.458 1.00 84.81 119 ILE A N 1
ATOM 897 C CA . ILE A 1 119 ? -18.539 -0.641 19.933 1.00 84.81 119 ILE A CA 1
ATOM 898 C C . ILE A 1 119 ? -19.699 -0.264 19.007 1.00 84.81 119 ILE A C 1
ATOM 900 O O . ILE A 1 119 ? -19.832 -0.788 17.896 1.00 84.81 119 ILE A O 1
ATOM 904 N N . THR A 1 120 ? -20.521 0.694 19.421 1.00 86.31 120 THR A N 1
ATOM 905 C CA . THR A 1 120 ? -21.703 1.160 18.678 1.00 86.31 120 THR A CA 1
ATOM 906 C C . THR A 1 120 ? -21.494 2.548 18.067 1.00 86.31 120 THR A C 1
ATOM 908 O O . THR A 1 120 ? -20.496 3.219 18.333 1.00 86.31 120 THR A O 1
ATOM 911 N N . THR A 1 121 ? -22.415 2.996 17.206 1.00 86.19 121 THR A N 1
ATOM 912 C CA . THR A 1 121 ? -22.340 4.332 16.580 1.00 86.19 121 THR A CA 1
ATOM 913 C C . THR A 1 121 ? -22.479 5.475 17.584 1.00 86.19 121 THR A C 1
ATOM 915 O O . THR A 1 121 ? -22.166 6.613 17.251 1.00 86.19 121 THR A O 1
ATOM 918 N N . SER A 1 122 ? -22.986 5.200 18.791 1.00 81.81 122 SER A N 1
ATOM 919 C CA . SER A 1 122 ? -22.993 6.171 19.890 1.00 81.81 122 SER A CA 1
ATOM 920 C C . SER A 1 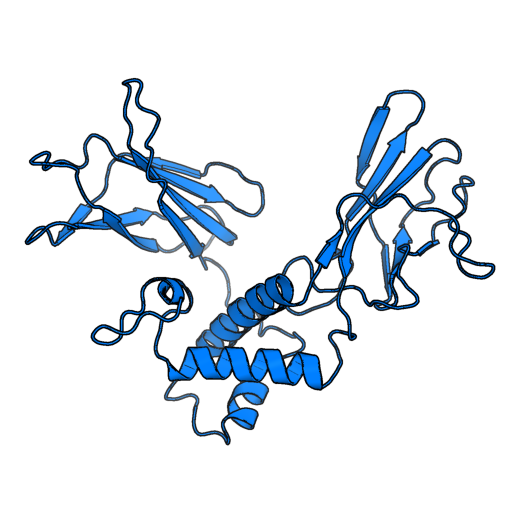122 ? -21.650 6.292 20.604 1.00 81.81 122 SER A C 1
ATOM 922 O O . SER A 1 122 ? -21.424 7.319 21.236 1.00 81.81 122 SER A O 1
ATOM 924 N N . ASP A 1 123 ? -20.788 5.276 20.512 1.00 86.06 123 ASP A N 1
ATOM 925 C CA . ASP A 1 123 ? -19.448 5.307 21.107 1.00 86.06 123 ASP A CA 1
ATOM 926 C C . ASP A 1 123 ? -18.453 5.968 20.151 1.00 86.06 123 ASP A C 1
ATOM 928 O O . ASP A 1 123 ? -17.711 6.863 20.543 1.00 86.06 123 ASP A O 1
ATOM 932 N N . LEU A 1 124 ? -18.481 5.543 18.885 1.00 86.44 124 LEU A N 1
ATOM 933 C CA . LEU A 1 124 ? -17.682 6.073 17.781 1.00 86.44 124 LEU A CA 1
ATOM 934 C C . LEU A 1 124 ? -18.543 6.083 16.525 1.00 86.44 124 LEU A C 1
ATOM 936 O O . LEU A 1 124 ? -19.106 5.048 16.160 1.00 86.44 124 LEU A O 1
ATOM 940 N N . SER A 1 125 ? -18.626 7.218 15.841 1.00 88.06 125 SER A N 1
ATOM 941 C CA . SER A 1 125 ? -19.250 7.299 14.519 1.00 88.06 125 SER A CA 1
ATOM 942 C C . SER A 1 125 ? -18.485 6.460 13.488 1.00 88.06 125 SER A C 1
ATOM 944 O O . SER A 1 125 ? -17.327 6.090 13.691 1.00 88.06 125 SER A O 1
ATOM 946 N N . ASP A 1 126 ? -19.122 6.148 12.359 1.00 86.75 126 ASP A N 1
ATOM 947 C CA . ASP A 1 126 ? -18.458 5.383 11.297 1.00 86.75 126 ASP A CA 1
ATOM 948 C C . ASP A 1 126 ? -17.282 6.157 10.684 1.00 86.75 126 ASP A C 1
ATOM 950 O O . ASP A 1 126 ? -16.284 5.544 10.322 1.00 86.75 126 ASP A O 1
ATOM 954 N N . ASP A 1 127 ? -17.348 7.490 10.631 1.00 84.75 127 ASP A N 1
ATOM 955 C CA . ASP A 1 127 ? -16.249 8.332 10.138 1.00 84.75 127 ASP A CA 1
ATOM 956 C C . ASP A 1 127 ? -15.027 8.278 11.073 1.00 84.75 127 ASP A C 1
ATOM 958 O O . ASP A 1 127 ? -13.887 8.128 10.620 1.00 84.75 127 ASP A O 1
ATOM 962 N N . GLU A 1 128 ? -15.253 8.335 12.388 1.00 84.81 128 GLU A N 1
ATOM 963 C CA . GLU A 1 128 ? -14.190 8.169 13.386 1.00 84.81 128 GLU A CA 1
ATOM 964 C C . GLU A 1 128 ? -13.597 6.758 13.319 1.00 84.81 128 GLU A C 1
ATOM 966 O O . GLU A 1 128 ? -12.377 6.594 13.315 1.00 84.81 128 GLU A O 1
ATOM 971 N N . LEU A 1 129 ? -14.438 5.731 13.184 1.00 87.00 129 LEU A N 1
ATOM 972 C CA . LEU A 1 129 ? -13.976 4.349 13.085 1.00 87.00 129 LEU A CA 1
ATOM 973 C C . LEU A 1 129 ? -13.197 4.092 11.787 1.00 87.00 129 LEU A C 1
ATOM 975 O O . LEU A 1 129 ? -12.153 3.446 11.821 1.00 87.00 129 LEU A O 1
ATOM 979 N N . ASN A 1 130 ? -13.637 4.659 10.662 1.00 86.94 130 ASN A N 1
ATOM 980 C CA . ASN A 1 130 ? -12.911 4.619 9.390 1.00 86.94 130 ASN A CA 1
ATOM 981 C C . ASN A 1 130 ? -11.554 5.333 9.479 1.00 86.94 130 ASN A C 1
ATOM 983 O O . ASN A 1 130 ? -10.584 4.881 8.873 1.00 86.94 130 ASN A O 1
ATOM 987 N N . THR A 1 131 ? -11.447 6.393 10.283 1.00 84.38 131 THR A N 1
ATOM 988 C CA . THR A 1 131 ? -10.157 7.041 10.563 1.00 84.38 131 THR A CA 1
ATOM 989 C C . THR A 1 131 ? -9.211 6.083 11.291 1.00 84.38 131 THR A C 1
ATOM 991 O O . THR A 1 131 ? -8.054 5.937 10.896 1.00 84.38 131 THR A O 1
ATOM 994 N N . LEU A 1 132 ? -9.698 5.365 12.308 1.00 86.69 132 LEU A N 1
ATOM 995 C CA . LEU A 1 132 ? -8.905 4.343 13.006 1.00 86.69 132 LEU A CA 1
ATOM 996 C C . LEU A 1 132 ? -8.526 3.169 12.093 1.00 86.69 132 LEU A C 1
ATOM 998 O O . LEU A 1 132 ? -7.433 2.619 12.227 1.00 86.69 132 LEU A O 1
ATOM 1002 N N . ILE A 1 133 ? -9.400 2.802 11.152 1.00 89.75 133 ILE A N 1
ATOM 1003 C CA . ILE A 1 133 ? -9.118 1.785 10.133 1.00 89.75 133 ILE A CA 1
ATOM 1004 C C . ILE A 1 133 ? -7.976 2.235 9.218 1.00 89.75 133 ILE A C 1
ATOM 1006 O O . ILE A 1 133 ? -7.040 1.465 9.020 1.00 89.75 133 ILE A O 1
ATOM 1010 N N . ALA A 1 134 ? -7.986 3.476 8.727 1.00 86.31 134 ALA A N 1
ATOM 1011 C CA . ALA A 1 134 ? -6.901 4.002 7.896 1.00 86.31 134 ALA A CA 1
ATOM 1012 C C . ALA A 1 134 ? -5.542 3.971 8.625 1.00 86.31 134 ALA A C 1
ATOM 1014 O O . ALA A 1 134 ? -4.537 3.542 8.056 1.00 86.31 134 ALA A O 1
ATOM 1015 N N . TYR A 1 135 ? -5.509 4.341 9.912 1.00 84.81 135 TYR A N 1
ATOM 1016 C CA . TYR A 1 135 ? -4.298 4.211 10.731 1.00 84.81 135 TYR A CA 1
ATOM 1017 C C . TYR A 1 135 ? -3.856 2.754 10.902 1.00 84.81 135 TYR A C 1
ATOM 1019 O O . TYR A 1 135 ? -2.669 2.452 10.779 1.00 84.81 135 TYR A O 1
ATOM 1027 N N . ALA A 1 136 ? -4.800 1.850 11.168 1.00 89.50 136 ALA A N 1
ATOM 1028 C CA . ALA A 1 136 ? -4.512 0.429 11.313 1.00 89.50 136 ALA A CA 1
ATOM 1029 C C . ALA A 1 136 ? -3.959 -0.184 10.018 1.00 89.50 136 ALA A C 1
ATOM 1031 O O . ALA A 1 136 ? -3.028 -0.978 10.092 1.00 89.50 136 ALA A O 1
ATOM 1032 N N . ILE A 1 137 ? -4.476 0.204 8.848 1.00 89.88 137 ILE A N 1
ATOM 1033 C CA . ILE A 1 137 ? -3.969 -0.240 7.541 1.00 89.88 137 ILE A CA 1
ATOM 1034 C C . ILE A 1 137 ? -2.516 0.198 7.355 1.00 89.88 137 ILE A C 1
ATOM 1036 O O . ILE A 1 137 ? -1.666 -0.634 7.050 1.00 89.88 137 ILE A O 1
ATOM 1040 N N . ALA A 1 138 ? -2.209 1.476 7.595 1.00 88.19 138 ALA A N 1
ATOM 1041 C CA . ALA A 1 138 ? -0.851 1.988 7.440 1.00 88.19 138 ALA A CA 1
ATOM 1042 C C . ALA A 1 138 ? 0.155 1.288 8.371 1.00 88.19 138 ALA A C 1
ATOM 1044 O O . ALA A 1 138 ? 1.259 0.942 7.949 1.00 88.19 138 ALA A O 1
ATOM 1045 N N . GLU A 1 139 ? -0.223 1.046 9.629 1.00 87.88 139 GLU A N 1
ATOM 1046 C CA . GLU A 1 139 ? 0.623 0.314 10.579 1.00 87.88 139 GLU A CA 1
ATOM 1047 C C . GLU A 1 139 ? 0.780 -1.154 10.185 1.00 87.88 139 GLU A C 1
ATOM 1049 O O . GLU A 1 139 ? 1.894 -1.669 10.140 1.00 87.88 139 GLU A O 1
ATOM 1054 N N . PHE A 1 140 ? -0.317 -1.806 9.805 1.00 91.00 140 PHE A N 1
ATOM 1055 C CA . PHE A 1 140 ? -0.300 -3.181 9.333 1.00 91.00 140 PHE A CA 1
ATOM 1056 C C . PHE A 1 140 ? 0.611 -3.355 8.106 1.00 91.00 140 PHE A C 1
ATOM 1058 O O . PHE A 1 140 ? 1.444 -4.262 8.077 1.00 91.00 140 PHE A O 1
ATOM 1065 N N . ASN A 1 141 ? 0.503 -2.467 7.115 1.00 89.19 141 ASN A N 1
ATOM 1066 C CA . ASN A 1 141 ? 1.345 -2.483 5.921 1.00 89.19 141 ASN A CA 1
ATOM 1067 C C . ASN A 1 141 ? 2.821 -2.250 6.260 1.00 89.19 141 ASN A C 1
ATOM 1069 O O . ASN A 1 141 ? 3.688 -2.875 5.653 1.00 89.19 141 ASN A O 1
ATOM 1073 N N . ASN A 1 142 ? 3.120 -1.388 7.234 1.00 88.56 142 ASN A N 1
ATOM 1074 C CA . ASN A 1 142 ? 4.486 -1.152 7.696 1.00 88.56 142 ASN A CA 1
ATOM 1075 C C . ASN A 1 142 ? 5.081 -2.358 8.446 1.00 88.56 142 ASN A C 1
ATOM 1077 O O . ASN A 1 142 ? 6.276 -2.624 8.323 1.00 88.56 142 ASN A O 1
ATOM 1081 N N . ASP A 1 143 ? 4.262 -3.086 9.205 1.00 90.12 143 ASP A N 1
ATOM 1082 C CA . ASP A 1 143 ? 4.719 -4.202 10.037 1.00 90.12 143 ASP A CA 1
ATOM 1083 C C . ASP A 1 143 ? 4.813 -5.525 9.263 1.00 90.12 143 ASP A C 1
ATOM 1085 O O . ASP A 1 143 ? 5.714 -6.334 9.496 1.00 90.12 143 ASP A O 1
ATOM 1089 N N . VAL A 1 144 ? 3.879 -5.761 8.339 1.00 91.56 144 VAL A N 1
ATOM 1090 C CA . VAL A 1 144 ? 3.772 -7.011 7.569 1.00 91.56 144 VAL A CA 1
ATOM 1091 C C . VAL A 1 144 ? 4.386 -6.875 6.179 1.00 91.56 144 VAL A C 1
ATOM 1093 O O . VAL A 1 144 ? 4.944 -7.837 5.641 1.00 91.56 144 VAL A O 1
ATOM 1096 N N . GLY A 1 145 ? 4.259 -5.698 5.575 1.00 92.56 145 GLY A N 1
ATOM 1097 C CA . GLY A 1 145 ? 4.728 -5.434 4.229 1.00 92.56 145 GLY A CA 1
ATOM 1098 C C . GLY A 1 145 ? 6.233 -5.204 4.176 1.00 92.56 145 GLY A C 1
ATOM 1099 O O . GLY A 1 145 ? 6.842 -4.586 5.045 1.00 92.56 145 GLY A O 1
ATOM 1100 N N . VAL A 1 146 ? 6.856 -5.677 3.099 1.00 95.38 146 VAL A N 1
ATOM 1101 C CA . VAL A 1 146 ? 8.251 -5.350 2.789 1.00 95.38 146 VAL A CA 1
ATOM 1102 C C . VAL A 1 146 ? 8.264 -4.440 1.577 1.00 95.38 146 VAL A C 1
ATOM 1104 O O . VAL A 1 146 ? 7.911 -4.859 0.473 1.00 95.38 146 VAL A O 1
ATOM 1107 N N . ARG A 1 147 ? 8.676 -3.185 1.773 1.00 95.69 147 ARG A N 1
ATOM 1108 C CA . ARG A 1 147 ? 8.821 -2.236 0.669 1.00 95.69 147 ARG A CA 1
ATOM 1109 C C . ARG A 1 147 ? 10.036 -2.607 -0.170 1.00 95.69 147 ARG A C 1
ATOM 1111 O O . ARG A 1 147 ? 11.157 -2.666 0.332 1.00 95.69 147 ARG A O 1
ATOM 1118 N N . ILE A 1 148 ? 9.806 -2.815 -1.457 1.00 96.69 148 ILE A N 1
ATOM 1119 C CA . ILE A 1 148 ? 10.835 -3.075 -2.454 1.00 96.69 148 ILE A CA 1
ATOM 1120 C C . ILE A 1 148 ? 11.001 -1.812 -3.289 1.00 96.69 148 ILE A C 1
ATOM 1122 O O . ILE A 1 148 ? 10.026 -1.270 -3.805 1.00 96.69 148 ILE A O 1
ATOM 1126 N N . ILE A 1 149 ? 12.233 -1.317 -3.385 1.00 96.38 149 ILE A N 1
ATOM 1127 C CA . ILE A 1 149 ? 12.554 -0.062 -4.065 1.00 96.38 149 ILE A CA 1
ATOM 1128 C C . ILE A 1 149 ? 13.371 -0.384 -5.307 1.00 96.38 149 ILE A C 1
ATOM 1130 O O . ILE A 1 149 ? 14.440 -0.978 -5.197 1.00 96.38 149 ILE A O 1
ATOM 1134 N N . GLU A 1 150 ? 12.863 0.044 -6.462 1.00 95.50 150 GLU A N 1
ATOM 1135 C CA . GLU A 1 150 ? 13.530 -0.072 -7.759 1.00 95.50 150 GLU A CA 1
ATOM 1136 C C . GLU A 1 150 ? 14.099 -1.476 -8.054 1.00 95.50 150 GLU A C 1
ATOM 1138 O O . GLU A 1 150 ? 15.247 -1.624 -8.478 1.00 95.50 150 GLU A O 1
ATOM 1143 N N . GLU A 1 151 ? 13.294 -2.522 -7.857 1.00 97.19 151 GLU A N 1
ATOM 1144 C CA . GLU A 1 151 ? 13.665 -3.882 -8.250 1.00 97.19 151 GLU A CA 1
ATOM 1145 C C . GLU A 1 151 ? 13.754 -3.978 -9.772 1.00 97.19 151 GLU A C 1
ATOM 1147 O O . GLU A 1 151 ? 12.792 -3.681 -10.482 1.00 97.19 151 GLU A O 1
ATOM 1152 N N . GLU A 1 152 ? 14.916 -4.394 -10.272 1.00 96.56 152 GLU A N 1
ATOM 1153 C CA . GLU A 1 152 ? 15.123 -4.600 -11.698 1.00 96.56 152 GLU A CA 1
ATOM 1154 C C . GLU A 1 152 ? 14.318 -5.800 -12.203 1.00 96.56 152 GLU A C 1
ATOM 1156 O O . GLU A 1 152 ? 14.355 -6.915 -11.666 1.00 96.56 152 GLU A O 1
ATOM 1161 N N . VAL A 1 153 ? 13.593 -5.554 -13.285 1.00 94.88 153 VAL A N 1
ATOM 1162 C CA . VAL A 1 153 ? 12.808 -6.561 -13.977 1.00 94.88 153 VAL A CA 1
ATOM 1163 C C . VAL A 1 153 ? 13.746 -7.446 -14.791 1.00 94.88 153 VAL A C 1
ATOM 1165 O O . VAL A 1 153 ? 14.423 -6.993 -15.707 1.00 94.88 153 VAL A O 1
ATOM 1168 N N . SER A 1 154 ? 13.774 -8.730 -14.456 1.00 94.94 154 SER A N 1
ATOM 1169 C CA . SER A 1 154 ? 14.593 -9.745 -15.120 1.00 94.94 154 SER A CA 1
ATOM 1170 C C . SER A 1 154 ? 13.836 -11.067 -15.211 1.00 94.94 154 SER A C 1
ATOM 1172 O O . SER A 1 154 ? 12.773 -11.223 -14.605 1.00 94.94 154 SER A O 1
ATOM 1174 N N . TYR A 1 155 ? 14.348 -11.999 -16.012 1.00 94.62 155 TYR A N 1
ATOM 1175 C CA . TYR A 1 155 ? 13.732 -13.306 -16.234 1.00 94.62 155 TYR A CA 1
ATOM 1176 C C . TYR A 1 155 ? 13.499 -14.066 -14.920 1.00 94.62 155 TYR A C 1
ATOM 1178 O O . TYR A 1 155 ? 14.434 -14.264 -14.146 1.00 94.62 155 TYR A O 1
ATOM 1186 N N . ILE A 1 156 ? 12.272 -14.555 -14.717 1.00 92.88 156 ILE A N 1
ATOM 1187 C CA . ILE A 1 156 ? 11.893 -15.360 -13.547 1.00 92.88 156 ILE A CA 1
ATOM 1188 C C . ILE A 1 156 ? 11.768 -16.833 -13.950 1.00 92.88 156 ILE A C 1
ATOM 1190 O O . ILE A 1 156 ? 12.428 -17.705 -13.388 1.00 92.88 156 ILE A O 1
ATOM 1194 N N . ASP A 1 157 ? 10.916 -17.122 -14.938 1.00 91.12 157 ASP A N 1
ATOM 1195 C CA . ASP A 1 157 ? 10.686 -18.469 -15.460 1.00 91.12 157 ASP A CA 1
ATOM 1196 C C . ASP A 1 157 ? 10.121 -18.454 -16.894 1.00 91.12 157 ASP A C 1
ATOM 1198 O O . ASP A 1 157 ? 9.962 -17.405 -17.520 1.00 91.12 157 ASP A O 1
ATOM 1202 N N . GLN A 1 158 ? 9.789 -19.637 -17.423 1.00 91.56 158 GLN A N 1
ATOM 1203 C CA . GLN A 1 158 ? 9.295 -19.805 -18.793 1.00 91.56 158 GLN A CA 1
ATOM 1204 C C . GLN A 1 158 ? 7.974 -19.070 -19.095 1.00 91.56 158 GLN A C 1
ATOM 1206 O O . GLN A 1 158 ? 7.674 -18.832 -20.266 1.00 91.56 158 GLN A O 1
ATOM 1211 N N . TYR A 1 159 ? 7.193 -18.719 -18.068 1.00 89.94 159 TYR A N 1
ATOM 1212 C CA . TYR A 1 159 ? 5.931 -17.985 -18.178 1.00 89.94 159 TYR A CA 1
ATOM 1213 C C . TYR A 1 159 ? 6.115 -16.482 -17.918 1.00 89.94 159 TYR A C 1
ATOM 1215 O O . TYR A 1 159 ? 5.374 -15.668 -18.463 1.00 89.94 159 TYR A O 1
ATOM 1223 N N . ARG A 1 160 ? 7.118 -16.107 -17.117 1.00 91.31 160 ARG A N 1
ATOM 1224 C CA . ARG A 1 160 ? 7.401 -14.742 -16.653 1.00 91.31 160 ARG A CA 1
ATOM 1225 C C . ARG A 1 160 ? 8.791 -14.323 -17.102 1.00 91.31 160 ARG A C 1
ATOM 1227 O O . ARG A 1 160 ? 9.745 -14.244 -16.326 1.00 91.31 160 ARG A O 1
ATOM 1234 N N . LYS A 1 161 ? 8.891 -14.098 -18.408 1.00 92.38 161 LYS A N 1
ATOM 1235 C CA . LYS A 1 161 ? 10.172 -13.857 -19.073 1.00 92.38 161 LYS A CA 1
ATOM 1236 C C . LYS A 1 161 ? 10.718 -12.454 -18.867 1.00 92.38 161 LYS A C 1
ATOM 1238 O O . LYS A 1 161 ? 11.930 -12.289 -18.903 1.00 92.38 161 LYS A O 1
ATOM 1243 N N . ASN A 1 162 ? 9.837 -11.472 -18.642 1.00 95.56 162 ASN A N 1
ATOM 1244 C CA . ASN A 1 162 ? 10.228 -10.092 -18.355 1.00 95.56 162 ASN A CA 1
ATOM 1245 C C . ASN A 1 162 ? 11.133 -9.465 -19.437 1.00 95.56 162 ASN A C 1
ATOM 1247 O O . ASN A 1 162 ? 12.019 -8.670 -19.144 1.00 95.56 162 ASN A O 1
ATOM 1251 N N . GLU A 1 163 ? 10.907 -9.826 -20.702 1.00 95.69 163 GLU A N 1
ATOM 1252 C CA . GLU A 1 163 ? 11.705 -9.335 -21.827 1.00 95.69 163 GLU A CA 1
ATOM 1253 C C . GLU A 1 163 ? 11.417 -7.849 -22.092 1.00 95.69 163 GLU A C 1
ATOM 1255 O O . GLU A 1 163 ? 10.257 -7.436 -22.171 1.00 95.69 163 GLU A O 1
ATOM 1260 N N . VAL A 1 164 ? 12.478 -7.053 -22.241 1.00 95.75 164 VAL A N 1
ATOM 1261 C CA . VAL A 1 164 ? 12.419 -5.645 -22.654 1.00 95.75 164 VAL A CA 1
ATOM 1262 C C . VAL A 1 164 ? 12.848 -5.571 -24.118 1.00 95.75 164 VAL A C 1
ATOM 1264 O O . VAL A 1 164 ? 14.018 -5.400 -24.443 1.00 95.75 164 VAL A O 1
ATOM 1267 N N . ASP A 1 165 ? 11.895 -5.772 -25.023 1.00 96.06 165 ASP A N 1
ATOM 1268 C CA . ASP A 1 165 ? 12.127 -5.950 -26.465 1.00 96.06 165 ASP A CA 1
ATOM 1269 C C . ASP A 1 165 ? 11.562 -4.799 -27.321 1.00 96.06 165 ASP A C 1
ATOM 1271 O O . ASP A 1 165 ? 11.589 -4.858 -28.550 1.00 96.06 165 ASP A O 1
ATOM 1275 N N . GLY A 1 166 ? 11.044 -3.738 -26.692 1.00 96.25 166 GLY A N 1
ATOM 1276 C CA . GLY A 1 166 ? 10.359 -2.645 -27.387 1.00 96.25 166 GLY A CA 1
ATOM 1277 C C . GLY A 1 166 ? 8.873 -2.893 -27.663 1.00 96.25 166 GLY A C 1
ATOM 1278 O O . GLY A 1 166 ? 8.196 -1.988 -28.151 1.00 96.25 166 GLY A O 1
ATOM 1279 N N . SER A 1 167 ? 8.347 -4.085 -27.359 1.00 97.38 167 SER A N 1
ATOM 1280 C CA . SER A 1 167 ? 6.967 -4.489 -27.662 1.00 97.38 167 SER A CA 1
ATOM 1281 C C . SER A 1 167 ? 6.194 -4.999 -26.440 1.00 97.38 167 SER A C 1
ATOM 1283 O O . SER A 1 167 ? 4.986 -4.763 -26.329 1.00 97.38 167 SER A O 1
ATOM 1285 N N . ASN A 1 168 ? 6.885 -5.632 -25.493 1.00 97.25 168 ASN A N 1
ATOM 1286 C CA . ASN A 1 168 ? 6.312 -6.165 -24.273 1.00 97.25 168 ASN A CA 1
ATOM 1287 C C . ASN A 1 168 ? 5.853 -5.039 -23.335 1.00 97.25 168 ASN A C 1
ATOM 1289 O O . ASN A 1 168 ? 6.570 -4.077 -23.065 1.00 97.25 168 ASN A O 1
ATOM 1293 N N . LYS A 1 169 ? 4.635 -5.177 -22.813 1.00 98.25 169 LYS A N 1
ATOM 1294 C CA . LYS A 1 169 ? 4.045 -4.259 -21.828 1.00 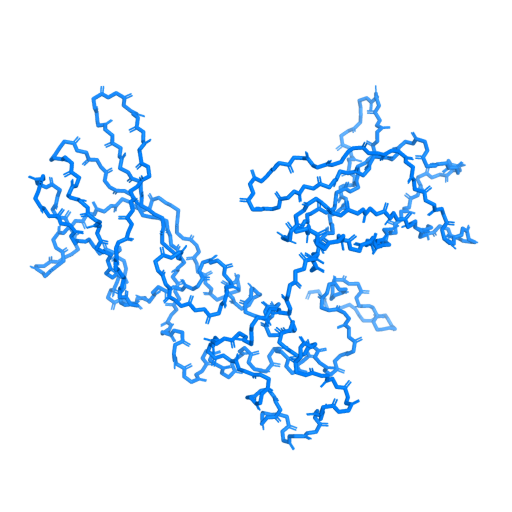98.25 169 LYS A CA 1
ATOM 1295 C C . LYS A 1 169 ? 3.840 -4.909 -20.469 1.00 98.25 169 LYS A C 1
ATOM 1297 O O . LYS A 1 169 ? 3.494 -4.210 -19.522 1.00 98.25 169 LYS A O 1
ATOM 1302 N N . THR A 1 170 ? 3.974 -6.228 -20.389 1.00 97.88 170 THR A N 1
ATOM 1303 C CA . THR A 1 170 ? 3.639 -7.007 -19.204 1.00 97.88 170 THR A CA 1
ATOM 1304 C C . THR A 1 170 ? 4.914 -7.466 -18.526 1.00 97.88 170 THR A C 1
ATOM 1306 O O . THR A 1 170 ? 5.746 -8.155 -19.117 1.00 97.88 170 THR A O 1
ATOM 1309 N N . PHE A 1 171 ? 5.037 -7.095 -17.263 1.00 98.19 171 PHE A N 1
ATOM 1310 C CA . PHE A 1 171 ? 6.172 -7.409 -16.419 1.00 98.19 171 PHE A CA 1
ATOM 1311 C C . PHE A 1 171 ? 5.683 -8.023 -15.112 1.00 98.19 171 PHE A C 1
ATOM 1313 O O . PHE A 1 171 ? 4.542 -7.825 -14.702 1.00 98.19 171 PHE A O 1
ATOM 1320 N N . TYR A 1 172 ? 6.550 -8.790 -14.473 1.00 97.56 172 TYR A N 1
ATOM 1321 C CA . TYR A 1 172 ? 6.292 -9.455 -13.209 1.00 97.56 172 TYR A CA 1
ATOM 1322 C C . TYR A 1 172 ? 7.390 -9.087 -12.224 1.00 97.56 172 TYR A C 1
ATOM 1324 O O . TYR A 1 172 ? 8.569 -9.102 -12.581 1.00 97.56 172 TYR A O 1
ATOM 1332 N N . VAL A 1 173 ? 7.019 -8.799 -10.982 1.00 96.44 173 VAL A N 1
ATOM 1333 C CA . VAL A 1 173 ? 7.997 -8.612 -9.904 1.00 96.44 173 VAL A CA 1
ATOM 1334 C C . VAL A 1 173 ? 8.673 -9.943 -9.562 1.00 96.44 173 VAL A C 1
ATOM 1336 O O . VAL A 1 173 ? 8.064 -11.011 -9.714 1.00 96.44 173 VAL A O 1
ATOM 1339 N N . GLN A 1 174 ? 9.925 -9.910 -9.099 1.00 91.44 174 GLN A N 1
ATOM 1340 C CA . GLN A 1 174 ? 10.782 -11.105 -9.016 1.00 91.44 174 GLN A CA 1
ATOM 1341 C C . GLN A 1 174 ? 10.185 -12.208 -8.151 1.00 91.44 174 GLN A C 1
ATOM 1343 O O . GLN A 1 174 ? 10.290 -13.390 -8.461 1.00 91.44 174 GLN A O 1
ATOM 1348 N N . SER A 1 175 ? 9.515 -11.823 -7.067 1.00 89.19 175 SER A N 1
ATOM 1349 C CA . SER A 1 175 ? 8.968 -12.763 -6.087 1.00 89.19 175 SER A CA 1
ATOM 1350 C C . SER A 1 175 ? 7.470 -13.053 -6.275 1.00 89.19 175 SER A C 1
ATOM 1352 O O . SER A 1 175 ? 6.836 -13.591 -5.370 1.00 89.19 175 SER A O 1
ATOM 1354 N N . SER A 1 176 ? 6.914 -12.759 -7.457 1.00 88.19 176 SER A N 1
ATOM 1355 C CA . SER A 1 176 ? 5.483 -12.897 -7.815 1.00 88.19 176 SER A CA 1
ATOM 1356 C C . SER A 1 176 ? 4.871 -14.299 -7.643 1.00 88.19 176 SER A C 1
ATOM 1358 O O . SER A 1 176 ? 3.660 -14.457 -7.678 1.00 88.19 176 SER A O 1
ATOM 1360 N N . PHE A 1 177 ? 5.678 -15.355 -7.489 1.00 85.69 177 PHE A N 1
ATOM 1361 C CA . PHE A 1 177 ? 5.181 -16.724 -7.244 1.00 85.69 177 PHE A CA 1
ATOM 1362 C C . PHE A 1 177 ? 5.057 -17.095 -5.766 1.00 85.69 177 PHE A C 1
ATOM 1364 O O . PHE A 1 177 ? 4.563 -18.177 -5.455 1.00 85.69 177 PHE A O 1
ATOM 1371 N N . LEU A 1 178 ? 5.563 -16.252 -4.870 1.00 89.81 178 LEU A N 1
ATOM 1372 C CA . LEU A 1 178 ? 5.567 -16.505 -3.428 1.00 89.81 178 LEU A CA 1
ATOM 1373 C C . LEU A 1 178 ? 4.886 -15.389 -2.641 1.00 89.81 178 LEU A C 1
ATOM 1375 O O . LEU A 1 178 ? 4.458 -15.632 -1.519 1.00 89.81 178 LEU A O 1
ATOM 1379 N N . TRP A 1 179 ? 4.820 -14.187 -3.209 1.00 93.56 179 TRP A N 1
ATOM 1380 C CA . TRP A 1 179 ? 4.352 -12.986 -2.534 1.00 93.56 179 TRP A CA 1
ATOM 1381 C C . TRP A 1 179 ? 3.340 -12.253 -3.397 1.00 93.56 179 TRP A C 1
ATOM 1383 O O . TRP A 1 179 ? 3.403 -12.311 -4.628 1.00 93.56 179 TRP A O 1
ATOM 1393 N N . TYR A 1 180 ? 2.458 -11.529 -2.722 1.00 95.38 180 TYR A N 1
ATOM 1394 C CA . TYR A 1 180 ? 1.429 -10.703 -3.334 1.00 95.38 180 TYR A CA 1
ATOM 1395 C C . TYR A 1 180 ? 1.827 -9.230 -3.265 1.00 95.38 180 TYR A C 1
ATOM 1397 O O . TYR A 1 180 ? 2.634 -8.837 -2.415 1.00 95.38 180 TYR A O 1
ATOM 1405 N N . LEU A 1 181 ? 1.273 -8.415 -4.159 1.00 96.19 181 LEU A N 1
ATOM 1406 C CA . LEU A 1 181 ? 1.353 -6.961 -4.058 1.00 96.19 181 LEU A CA 1
ATOM 1407 C C . LEU A 1 181 ? 0.566 -6.491 -2.833 1.00 96.19 181 LEU A C 1
ATOM 1409 O O . LEU A 1 181 ? -0.552 -6.940 -2.589 1.00 96.19 181 LEU A O 1
ATOM 1413 N N . GLY A 1 182 ? 1.191 -5.614 -2.058 1.00 95.06 182 GLY A N 1
ATOM 1414 C CA . GLY A 1 182 ? 0.598 -4.941 -0.913 1.00 95.06 182 GLY A CA 1
ATOM 1415 C C . GLY A 1 182 ? 0.194 -3.509 -1.244 1.00 95.06 182 GLY A C 1
ATOM 1416 O O . GLY A 1 182 ? 0.560 -2.973 -2.290 1.00 95.06 182 GLY A O 1
ATOM 1417 N N . ASP A 1 183 ? -0.551 -2.916 -0.320 1.00 93.62 183 ASP A N 1
ATOM 1418 C CA . ASP A 1 183 ? -1.071 -1.554 -0.393 1.00 93.62 183 ASP A CA 1
ATOM 1419 C C . ASP A 1 183 ? 0.059 -0.590 -0.011 1.00 93.62 183 ASP A C 1
ATOM 1421 O O . ASP A 1 183 ? 0.443 -0.470 1.152 1.00 93.62 183 ASP A O 1
ATOM 1425 N N . LEU A 1 184 ? 0.693 0.009 -1.017 1.00 92.00 184 LEU A N 1
ATOM 1426 C CA . LEU A 1 184 ? 1.876 0.844 -0.824 1.00 92.00 184 LEU A CA 1
ATOM 1427 C C . LEU A 1 184 ? 1.483 2.251 -0.365 1.00 92.00 184 LEU A C 1
ATOM 1429 O O . LEU A 1 184 ? 2.266 2.893 0.344 1.00 92.00 184 LEU A O 1
ATOM 1433 N N . ASN A 1 185 ? 0.322 2.749 -0.79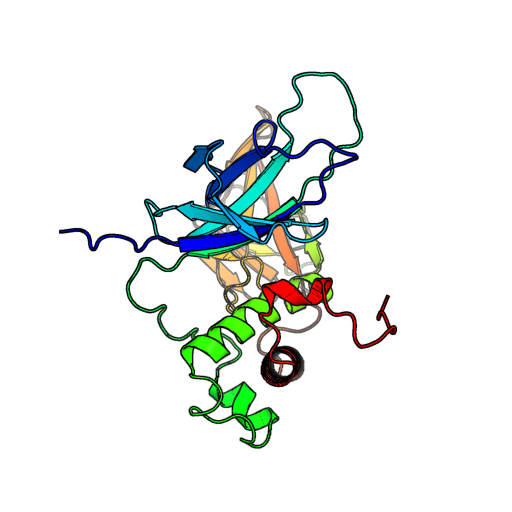9 1.00 91.12 185 ASN A N 1
ATOM 1434 C CA . ASN A 1 185 ? -0.135 4.099 -0.476 1.00 91.12 185 ASN A CA 1
ATOM 1435 C C . ASN A 1 185 ? -0.969 4.165 0.824 1.00 91.12 185 ASN A C 1
ATOM 1437 O O . ASN A 1 185 ? -1.191 5.263 1.337 1.00 91.12 185 ASN A O 1
ATOM 1441 N N . ASN A 1 186 ? -1.310 3.010 1.400 1.00 89.00 186 ASN A N 1
ATOM 1442 C CA . ASN A 1 186 ? -2.085 2.819 2.626 1.00 89.00 186 ASN A CA 1
ATOM 1443 C C . ASN A 1 186 ? -3.540 3.303 2.529 1.00 89.00 186 ASN A C 1
ATOM 1445 O O . ASN A 1 186 ? -4.095 3.779 3.523 1.00 89.00 186 ASN A O 1
ATOM 1449 N N . ASP A 1 187 ? -4.156 3.220 1.349 1.00 84.69 187 ASP A N 1
ATOM 1450 C CA . ASP A 1 187 ? -5.553 3.618 1.136 1.00 84.69 187 ASP A CA 1
ATOM 1451 C C . ASP A 1 187 ? -6.569 2.477 1.347 1.00 84.69 187 ASP A C 1
ATOM 1453 O O . ASP A 1 187 ? -7.786 2.686 1.262 1.00 84.69 187 ASP A O 1
ATOM 1457 N N . GLY A 1 188 ? -6.083 1.276 1.671 1.00 86.44 188 GLY A N 1
ATOM 1458 C CA . GLY A 1 188 ? -6.886 0.088 1.924 1.00 86.44 188 GLY A CA 1
ATOM 1459 C C . GLY A 1 188 ? -7.299 -0.681 0.673 1.00 86.44 188 GLY A C 1
ATOM 1460 O O . GLY A 1 188 ? -8.096 -1.618 0.799 1.00 86.44 188 GLY A O 1
ATOM 1461 N N . ASN A 1 189 ? -6.794 -0.309 -0.506 1.00 88.56 189 ASN A N 1
ATOM 1462 C CA . ASN A 1 189 ? -7.052 -0.977 -1.776 1.00 88.56 189 ASN A CA 1
ATOM 1463 C C . ASN A 1 189 ? -5.757 -1.291 -2.520 1.00 88.56 189 ASN A C 1
ATOM 1465 O O . ASN A 1 189 ? -4.798 -0.540 -2.477 1.00 88.56 189 ASN A O 1
ATOM 1469 N N . ILE A 1 190 ? -5.759 -2.395 -3.269 1.00 92.00 190 ILE A N 1
ATOM 1470 C CA . ILE A 1 190 ? -4.669 -2.717 -4.192 1.00 92.00 190 ILE A CA 1
ATOM 1471 C C . ILE A 1 190 ? -5.031 -2.205 -5.578 1.00 92.00 190 ILE A C 1
ATOM 1473 O O . ILE A 1 190 ? -5.954 -2.699 -6.228 1.00 92.00 190 ILE A O 1
ATOM 1477 N N . SER A 1 191 ? -4.300 -1.199 -6.037 1.00 93.94 191 SER A N 1
ATOM 1478 C CA . SER A 1 191 ? -4.544 -0.506 -7.292 1.00 93.94 191 SER A CA 1
ATOM 1479 C C . SER A 1 191 ? -3.244 -0.156 -8.020 1.00 93.94 191 SER A C 1
ATOM 1481 O O . SER A 1 191 ? -2.130 -0.347 -7.538 1.00 93.94 191 SER A O 1
ATOM 1483 N N . THR A 1 192 ? -3.361 0.417 -9.218 1.00 96.06 192 THR A N 1
ATOM 1484 C CA . THR A 1 192 ? -2.196 0.908 -9.970 1.00 96.06 192 THR A CA 1
ATOM 1485 C C . THR A 1 192 ? -1.428 2.015 -9.237 1.00 96.06 192 THR A C 1
ATOM 1487 O O . THR A 1 192 ? -0.313 2.327 -9.645 1.00 96.06 192 THR A O 1
ATOM 1490 N N . ALA A 1 193 ? -2.010 2.634 -8.201 1.00 93.62 193 ALA A N 1
ATOM 1491 C CA . ALA A 1 193 ? -1.326 3.618 -7.363 1.00 93.62 193 ALA A CA 1
ATOM 1492 C C . ALA A 1 193 ? -0.278 2.982 -6.431 1.00 93.62 193 ALA A C 1
ATOM 1494 O O . ALA A 1 193 ? 0.626 3.684 -5.980 1.00 93.62 193 ALA A O 1
ATOM 1495 N N . ASP A 1 194 ? -0.344 1.664 -6.214 1.00 95.75 194 ASP A N 1
ATOM 1496 C CA . ASP A 1 194 ? 0.538 0.927 -5.300 1.00 95.75 194 ASP A CA 1
ATOM 1497 C C . ASP A 1 194 ? 1.834 0.431 -5.942 1.00 95.75 194 ASP A C 1
ATOM 1499 O O . ASP A 1 194 ? 2.666 -0.231 -5.314 1.00 95.75 194 ASP A O 1
ATOM 1503 N N . VAL A 1 195 ? 2.014 0.746 -7.223 1.00 97.50 195 VAL A N 1
ATOM 1504 C CA . VAL A 1 195 ? 3.162 0.326 -8.014 1.00 97.50 195 VAL A CA 1
ATOM 1505 C C . VAL A 1 195 ? 3.726 1.522 -8.760 1.00 97.50 195 VAL A C 1
ATOM 1507 O O . VAL A 1 195 ? 3.041 2.184 -9.540 1.00 97.50 195 VAL A O 1
ATOM 1510 N N . GLU A 1 196 ? 5.022 1.761 -8.593 1.00 97.75 196 GLU A N 1
ATOM 1511 C CA . GLU A 1 196 ? 5.747 2.739 -9.395 1.00 97.75 196 GLU A CA 1
ATOM 1512 C C . GLU A 1 196 ? 6.705 2.039 -10.346 1.00 97.75 196 GLU A C 1
ATOM 1514 O O . GLU A 1 196 ? 7.492 1.189 -9.932 1.00 97.75 196 GLU A O 1
ATOM 1519 N N . VAL A 1 197 ? 6.682 2.432 -11.619 1.00 98.12 197 VAL A N 1
ATOM 1520 C CA . VAL A 1 197 ? 7.587 1.880 -12.629 1.00 98.12 197 VAL A CA 1
ATOM 1521 C C . VAL A 1 197 ? 8.460 2.981 -13.201 1.00 98.12 197 VAL A C 1
ATOM 1523 O O . VAL A 1 197 ? 7.966 3.991 -13.706 1.00 98.12 197 VAL A O 1
ATOM 1526 N N . TRP A 1 198 ? 9.766 2.753 -13.151 1.00 97.81 198 TRP A N 1
ATOM 1527 C CA . TRP A 1 198 ? 10.794 3.627 -13.694 1.00 97.81 198 TRP A CA 1
ATOM 1528 C C . TRP A 1 198 ? 11.513 2.920 -14.834 1.00 97.81 198 TRP A C 1
ATOM 1530 O O . TRP A 1 198 ? 11.920 1.767 -14.708 1.00 97.81 198 TRP A O 1
ATOM 1540 N N . VAL A 1 199 ? 11.673 3.619 -15.952 1.00 96.94 199 VAL A N 1
ATOM 1541 C CA . VAL A 1 199 ? 12.421 3.130 -17.110 1.00 96.94 199 VAL A CA 1
ATOM 1542 C C . VAL A 1 199 ? 13.662 3.986 -17.266 1.00 96.94 199 VAL A C 1
ATOM 1544 O O . VAL A 1 199 ? 13.552 5.207 -17.397 1.00 96.94 199 VAL A O 1
ATOM 1547 N N . TYR A 1 200 ? 14.815 3.331 -17.223 1.00 96.19 200 TYR A N 1
ATOM 1548 C CA . TYR A 1 200 ? 16.138 3.927 -17.333 1.00 96.19 200 TYR A CA 1
ATOM 1549 C C . TYR A 1 200 ? 16.652 3.767 -18.759 1.00 96.19 200 TYR A C 1
ATOM 1551 O O . TYR A 1 200 ? 16.707 2.647 -19.274 1.00 96.19 200 TYR A O 1
ATOM 1559 N N . ASP A 1 201 ? 17.016 4.871 -19.400 1.00 91.44 201 ASP A N 1
ATOM 1560 C CA . ASP A 1 201 ? 17.692 4.834 -20.692 1.00 91.44 201 ASP A CA 1
ATOM 1561 C C . ASP A 1 201 ? 19.187 4.570 -20.473 1.00 91.44 201 ASP A C 1
ATOM 1563 O O . ASP A 1 201 ? 19.887 5.313 -19.785 1.00 91.44 201 ASP A O 1
ATOM 1567 N N . SER A 1 202 ? 19.683 3.477 -21.056 1.00 83.75 202 SER A N 1
ATOM 1568 C CA . SER A 1 202 ? 21.085 3.071 -20.914 1.00 83.75 202 SER A CA 1
ATOM 1569 C C . SER A 1 202 ? 22.066 4.009 -21.627 1.00 83.75 202 SER A C 1
ATOM 1571 O O . SER A 1 202 ? 23.271 3.901 -21.405 1.00 83.75 202 SER A O 1
ATOM 1573 N N . ALA A 1 203 ? 21.590 4.888 -22.514 1.00 85.25 203 ALA A N 1
ATOM 1574 C CA . ALA A 1 203 ? 22.443 5.788 -23.283 1.00 85.25 203 ALA A CA 1
ATOM 1575 C C . ALA A 1 203 ? 22.818 7.067 -22.521 1.00 85.25 203 ALA A C 1
ATOM 1577 O O . ALA A 1 203 ? 23.931 7.566 -22.696 1.00 85.25 203 ALA A O 1
ATOM 1578 N N . ASP A 1 204 ? 21.908 7.607 -21.709 1.00 85.25 204 ASP A N 1
ATOM 1579 C CA . ASP A 1 204 ? 22.070 8.913 -21.058 1.00 85.25 204 ASP A CA 1
ATOM 1580 C C . ASP A 1 204 ? 21.818 8.905 -19.540 1.00 85.25 204 ASP A C 1
ATOM 1582 O O . ASP A 1 204 ? 21.906 9.958 -18.908 1.00 85.25 204 ASP A O 1
ATOM 1586 N N . ASP A 1 205 ? 21.562 7.728 -18.958 1.00 80.38 205 ASP A N 1
ATOM 1587 C CA . ASP A 1 205 ? 21.294 7.521 -17.527 1.00 80.38 205 ASP A CA 1
ATOM 1588 C C . ASP A 1 205 ? 20.090 8.334 -17.011 1.00 80.38 205 ASP A C 1
ATOM 1590 O O . ASP A 1 205 ? 19.960 8.640 -15.823 1.00 80.38 205 ASP A O 1
ATOM 1594 N N . THR A 1 206 ? 19.170 8.704 -17.910 1.00 91.38 206 THR A N 1
ATOM 1595 C CA . THR A 1 206 ? 17.922 9.364 -17.532 1.00 91.38 206 THR A CA 1
ATOM 1596 C C . THR A 1 206 ? 16.856 8.340 -17.153 1.00 91.38 206 THR A C 1
ATOM 1598 O O . THR A 1 206 ? 16.760 7.252 -17.726 1.00 91.38 206 THR A O 1
ATOM 1601 N N . ARG A 1 207 ? 16.007 8.696 -16.178 1.00 93.50 207 ARG A N 1
ATOM 1602 C CA . ARG A 1 207 ? 14.860 7.874 -15.768 1.00 93.50 207 ARG A CA 1
ATOM 1603 C C . ARG A 1 207 ? 13.540 8.570 -16.049 1.00 93.50 207 ARG A C 1
ATOM 1605 O O . ARG A 1 207 ? 13.374 9.756 -15.772 1.00 93.50 207 ARG A O 1
ATOM 1612 N N . THR A 1 208 ? 12.570 7.805 -16.533 1.00 96.06 208 THR A N 1
ATOM 1613 C CA . THR A 1 208 ? 11.204 8.275 -16.784 1.00 96.06 208 THR A CA 1
ATOM 1614 C C . THR A 1 208 ? 10.209 7.423 -16.003 1.00 96.06 208 THR A C 1
ATOM 1616 O O . THR A 1 208 ? 10.264 6.194 -16.079 1.00 96.06 208 THR A O 1
ATOM 1619 N N . LYS A 1 209 ? 9.272 8.056 -15.283 1.00 96.75 209 LYS A N 1
ATOM 1620 C CA . LYS A 1 209 ? 8.150 7.346 -14.645 1.00 96.75 209 LYS A CA 1
ATOM 1621 C C . LYS A 1 209 ? 7.171 6.895 -15.725 1.00 96.75 209 LYS A C 1
ATOM 1623 O O . LYS A 1 209 ? 6.718 7.711 -16.529 1.00 96.75 209 LYS A O 1
ATOM 1628 N N . TYR A 1 210 ? 6.853 5.608 -15.762 1.00 97.12 210 TYR A N 1
ATOM 1629 C CA . TYR A 1 210 ? 5.884 5.040 -16.695 1.00 97.12 210 TYR A CA 1
ATOM 1630 C C . TYR A 1 210 ? 4.519 4.888 -16.027 1.00 97.12 210 TYR A C 1
ATOM 1632 O O . TYR A 1 210 ? 4.415 4.548 -14.851 1.00 97.12 210 TYR A O 1
ATOM 1640 N N . THR A 1 211 ? 3.458 5.121 -16.799 1.00 97.56 211 THR A N 1
ATOM 1641 C CA . THR A 1 211 ? 2.084 4.899 -16.342 1.00 97.56 211 THR A CA 1
ATOM 1642 C C . THR A 1 211 ? 1.750 3.414 -16.400 1.00 97.56 211 THR A C 1
ATOM 1644 O O . THR A 1 211 ? 1.739 2.820 -17.488 1.00 97.56 211 THR A O 1
ATOM 1647 N N . VAL A 1 212 ? 1.443 2.846 -15.237 1.00 98.06 212 VAL A N 1
ATOM 1648 C CA . VAL A 1 212 ? 0.874 1.507 -15.076 1.00 98.06 212 VAL A CA 1
ATOM 1649 C C . VAL A 1 212 ? -0.607 1.558 -15.450 1.00 98.06 212 VAL A C 1
ATOM 1651 O O . VAL A 1 212 ? -1.330 2.434 -14.984 1.00 98.06 212 VAL A O 1
ATOM 1654 N N . SER A 1 213 ? -1.051 0.669 -16.335 1.00 97.31 213 SER A N 1
ATOM 1655 C CA . SER A 1 213 ? -2.447 0.594 -16.781 1.00 97.31 213 SER A CA 1
ATOM 1656 C C . SER A 1 213 ? -3.266 -0.438 -16.015 1.00 97.31 213 SER A C 1
ATOM 1658 O O . SER A 1 213 ? -4.471 -0.268 -15.879 1.00 97.31 213 SER A O 1
ATOM 1660 N N . GLU A 1 214 ? -2.631 -1.517 -15.562 1.00 97.12 214 GLU A N 1
ATOM 1661 C CA . GLU A 1 214 ? -3.290 -2.616 -14.856 1.00 97.12 214 GLU A CA 1
ATOM 1662 C C . GLU A 1 214 ? -2.270 -3.326 -13.966 1.00 97.12 214 GLU A C 1
ATOM 1664 O O . GLU A 1 214 ? -1.086 -3.407 -14.316 1.00 97.12 214 GLU A O 1
ATOM 1669 N N . ILE A 1 215 ? -2.737 -3.858 -12.841 1.00 96.88 215 ILE A N 1
ATOM 1670 C CA . ILE A 1 215 ? -1.966 -4.749 -11.978 1.00 96.88 215 ILE A CA 1
ATOM 1671 C C . ILE A 1 215 ? -2.787 -5.995 -11.638 1.00 96.88 215 ILE A C 1
ATOM 1673 O O . ILE A 1 215 ? -4.014 -5.976 -11.711 1.00 96.88 215 ILE A O 1
ATOM 1677 N N . ASP A 1 216 ? -2.096 -7.061 -11.253 1.00 94.00 216 ASP A N 1
ATOM 1678 C CA . ASP A 1 216 ? -2.674 -8.242 -10.612 1.00 94.00 216 ASP A CA 1
ATOM 1679 C C . ASP A 1 216 ? -1.973 -8.438 -9.265 1.00 94.00 216 ASP A C 1
ATOM 1681 O O . ASP A 1 216 ? -0.746 -8.299 -9.190 1.00 94.00 216 ASP A O 1
ATOM 1685 N N . GLU A 1 217 ? -2.726 -8.794 -8.223 1.00 88.88 217 GLU A N 1
ATOM 1686 C CA . GLU A 1 217 ? -2.206 -9.018 -6.869 1.00 88.88 217 GLU A CA 1
ATOM 1687 C C . GLU A 1 217 ? -1.078 -10.056 -6.841 1.00 88.88 217 GLU A C 1
ATOM 1689 O O . GLU A 1 217 ? -0.202 -9.975 -5.986 1.00 88.88 217 GLU A O 1
ATOM 1694 N N . ILE A 1 218 ? -1.010 -10.977 -7.811 1.00 90.88 218 ILE A N 1
ATOM 1695 C CA . ILE A 1 218 ? 0.116 -11.918 -7.952 1.00 90.88 218 ILE A CA 1
ATOM 1696 C C . ILE A 1 218 ? 1.396 -11.279 -8.525 1.00 90.88 218 ILE A C 1
ATOM 1698 O O . ILE A 1 218 ? 2.265 -11.977 -9.040 1.00 90.88 218 ILE A O 1
ATOM 1702 N N . GLY A 1 219 ? 1.536 -9.952 -8.507 1.00 93.44 219 GLY A N 1
ATOM 1703 C CA . GLY A 1 219 ? 2.768 -9.274 -8.913 1.00 93.44 219 GLY A CA 1
ATOM 1704 C C . GLY A 1 219 ? 2.921 -9.044 -10.415 1.00 93.44 219 GLY A C 1
ATOM 1705 O O . GLY A 1 219 ? 4.040 -8.809 -10.875 1.00 93.44 219 GLY A O 1
ATOM 1706 N N . LYS A 1 220 ? 1.828 -9.118 -11.185 1.00 95.81 220 LYS A N 1
ATOM 1707 C CA . LYS A 1 220 ? 1.804 -8.747 -12.609 1.00 95.81 220 LYS A CA 1
ATOM 1708 C C . LYS A 1 220 ? 1.559 -7.247 -12.735 1.00 95.81 220 LYS A C 1
ATOM 1710 O O . LYS A 1 220 ? 0.663 -6.705 -12.100 1.00 95.81 220 LYS A O 1
ATOM 1715 N N . VAL A 1 221 ? 2.304 -6.599 -13.618 1.00 98.06 221 VAL A N 1
ATOM 1716 C CA . VAL A 1 221 ? 2.221 -5.167 -13.903 1.00 98.06 221 VAL A CA 1
ATOM 1717 C C . VAL A 1 221 ? 2.128 -4.980 -15.412 1.00 98.06 221 VAL A C 1
ATOM 1719 O O . VAL A 1 221 ? 2.951 -5.503 -16.164 1.00 98.06 221 VAL A O 1
ATOM 1722 N N . ILE A 1 222 ? 1.124 -4.243 -15.879 1.00 98.06 222 ILE A N 1
ATOM 1723 C CA . ILE A 1 222 ? 0.960 -3.899 -17.294 1.00 98.06 222 ILE A CA 1
ATOM 1724 C C . ILE A 1 222 ? 1.173 -2.400 -17.462 1.00 98.06 222 ILE A C 1
ATOM 1726 O O . ILE A 1 222 ? 0.512 -1.591 -16.815 1.00 98.06 222 ILE A O 1
ATOM 1730 N N . LEU A 1 223 ? 2.092 -2.020 -18.346 1.00 98.25 223 LEU A N 1
ATOM 1731 C CA . LEU A 1 223 ? 2.357 -0.627 -18.690 1.00 98.25 223 LEU A CA 1
ATOM 1732 C C . LEU A 1 223 ? 1.443 -0.160 -19.823 1.00 98.25 223 LEU A C 1
ATOM 1734 O O . LEU A 1 223 ? 1.156 -0.894 -20.768 1.00 98.25 223 LEU A O 1
ATOM 1738 N N . SER A 1 224 ? 1.076 1.119 -19.797 1.00 97.69 224 SER A N 1
ATOM 1739 C CA . SER A 1 224 ? 0.320 1.762 -20.884 1.00 97.69 224 SER A CA 1
ATOM 1740 C C . SER A 1 224 ? 1.034 1.677 -22.250 1.00 97.69 224 SER A C 1
ATOM 1742 O O . SER A 1 224 ? 0.399 1.500 -23.300 1.00 97.69 224 SER A O 1
ATOM 1744 N N . LYS A 1 225 ? 2.373 1.729 -22.251 1.00 97.38 225 LYS A N 1
ATOM 1745 C CA . LYS A 1 225 ? 3.237 1.605 -23.435 1.00 97.38 225 LYS A CA 1
ATOM 1746 C C . LYS A 1 225 ? 4.454 0.721 -23.153 1.00 97.38 225 LYS A C 1
ATOM 1748 O O . LYS A 1 225 ? 4.919 0.660 -22.019 1.00 97.38 225 LYS A O 1
ATOM 1753 N N . ALA A 1 226 ? 4.961 0.068 -24.198 1.00 97.69 226 ALA A N 1
ATOM 1754 C CA . ALA A 1 226 ? 6.159 -0.758 -24.101 1.00 97.69 226 ALA A CA 1
ATOM 1755 C C . ALA A 1 226 ? 7.403 0.135 -23.920 1.00 97.69 226 ALA A C 1
ATOM 1757 O O . ALA A 1 226 ? 7.492 1.179 -24.581 1.00 97.69 226 ALA A O 1
ATOM 1758 N N . PRO A 1 227 ? 8.338 -0.227 -23.029 1.00 96.88 227 PRO A N 1
ATOM 1759 C CA . PRO A 1 227 ? 9.605 0.472 -22.886 1.00 96.88 227 PRO A CA 1
ATOM 1760 C C . PRO A 1 227 ? 10.542 0.139 -24.065 1.00 96.88 227 PRO A C 1
ATOM 1762 O O . PRO A 1 227 ? 10.433 -0.952 -24.628 1.00 96.88 227 PRO A O 1
ATOM 1765 N N . PRO A 1 228 ? 11.460 1.042 -24.462 1.00 95.69 228 PRO A N 1
ATOM 1766 C CA . PRO A 1 228 ? 12.440 0.770 -25.515 1.00 95.69 228 PRO A CA 1
ATOM 1767 C C . PRO A 1 228 ? 13.292 -0.467 -25.210 1.00 95.69 228 PRO A C 1
ATOM 1769 O O . PRO A 1 228 ? 13.653 -0.699 -24.059 1.00 95.69 228 PRO A O 1
ATOM 1772 N N . SER A 1 229 ? 13.700 -1.218 -26.234 1.00 95.50 229 SER A N 1
ATOM 1773 C CA . SER A 1 229 ? 14.505 -2.442 -26.071 1.00 95.50 229 SER A CA 1
ATOM 1774 C C . SER A 1 229 ? 15.898 -2.221 -25.461 1.00 95.50 229 SER A C 1
ATOM 1776 O O . SER A 1 229 ? 16.583 -3.173 -25.113 1.00 95.50 229 SER A O 1
ATOM 1778 N N . THR A 1 230 ? 16.354 -0.971 -25.384 1.00 92.81 230 THR A N 1
ATOM 1779 C CA . THR A 1 230 ? 17.652 -0.562 -24.824 1.00 92.81 230 THR A CA 1
ATOM 1780 C C . THR A 1 230 ? 17.536 -0.007 -23.405 1.00 92.81 230 THR A C 1
ATOM 1782 O O . THR A 1 230 ? 18.461 0.645 -22.929 1.00 92.81 230 THR A O 1
ATOM 1785 N N . SER A 1 231 ? 16.389 -0.185 -22.753 1.00 95.25 231 SER A N 1
ATOM 1786 C CA . SER A 1 231 ? 16.117 0.384 -21.435 1.00 95.25 231 SER A CA 1
ATOM 1787 C C . SER A 1 231 ? 16.091 -0.674 -20.337 1.00 95.25 231 SER A C 1
ATOM 1789 O O . SER A 1 231 ? 15.864 -1.855 -20.597 1.00 95.25 231 SER A O 1
ATOM 1791 N N . THR A 1 232 ? 16.290 -0.234 -19.097 1.00 95.75 232 THR A N 1
ATOM 1792 C CA . THR A 1 232 ? 16.128 -1.064 -17.900 1.00 95.75 232 THR A CA 1
ATOM 1793 C C . THR A 1 232 ? 14.849 -0.657 -17.183 1.00 95.75 232 THR A C 1
ATOM 1795 O O . THR A 1 232 ? 14.644 0.519 -16.881 1.00 95.75 232 THR A O 1
ATOM 1798 N N . VAL A 1 233 ? 13.983 -1.625 -16.892 1.00 96.94 233 VAL A N 1
ATOM 1799 C CA . VAL A 1 233 ? 12.733 -1.398 -16.157 1.00 96.94 233 VAL A CA 1
ATOM 1800 C C . VAL A 1 233 ? 12.958 -1.733 -14.687 1.00 96.94 233 VAL A C 1
ATOM 1802 O O . VAL A 1 233 ? 13.436 -2.820 -14.364 1.00 96.94 233 VAL A O 1
ATOM 1805 N N . LYS A 1 234 ? 12.591 -0.813 -13.795 1.00 97.50 234 LYS A N 1
ATOM 1806 C CA . LYS A 1 234 ? 12.634 -1.003 -12.344 1.00 97.50 234 LYS A CA 1
ATOM 1807 C C . LYS A 1 234 ? 11.274 -0.725 -11.717 1.00 97.50 234 LYS A C 1
ATOM 1809 O O . LYS A 1 234 ? 10.594 0.218 -12.123 1.00 97.50 234 LYS A O 1
ATOM 1814 N N . ILE A 1 235 ? 10.890 -1.527 -10.728 1.00 98.12 235 ILE A N 1
ATOM 1815 C CA . ILE A 1 235 ? 9.574 -1.461 -10.084 1.00 98.12 235 ILE A CA 1
ATOM 1816 C C . ILE A 1 235 ? 9.737 -1.237 -8.577 1.00 98.12 235 ILE A C 1
ATOM 1818 O O . ILE A 1 235 ? 10.482 -1.953 -7.911 1.00 98.12 235 ILE A O 1
ATOM 1822 N N . THR A 1 236 ? 9.021 -0.254 -8.037 1.00 98.00 236 THR A N 1
ATOM 1823 C CA . THR A 1 236 ? 8.857 -0.030 -6.595 1.00 98.00 236 THR A CA 1
ATOM 1824 C C . THR A 1 236 ? 7.451 -0.457 -6.195 1.00 98.00 236 THR A C 1
ATOM 1826 O O . THR A 1 236 ? 6.483 -0.043 -6.829 1.00 98.00 236 THR A O 1
ATOM 1829 N N . TYR A 1 237 ? 7.344 -1.287 -5.162 1.00 97.50 237 TYR A N 1
ATOM 1830 C CA . TYR A 1 237 ? 6.081 -1.870 -4.706 1.00 97.50 237 TYR A CA 1
ATOM 1831 C C . TYR A 1 237 ? 6.184 -2.315 -3.241 1.00 97.50 237 TYR A C 1
ATOM 1833 O O . TYR A 1 237 ? 7.283 -2.448 -2.694 1.00 97.50 237 TYR A O 1
ATOM 1841 N N . LEU A 1 238 ? 5.044 -2.558 -2.596 1.00 96.19 238 LEU A N 1
ATOM 1842 C CA . LEU A 1 238 ? 4.983 -3.285 -1.328 1.00 96.19 238 LEU A CA 1
ATOM 1843 C C . LEU A 1 238 ? 4.718 -4.762 -1.627 1.00 96.19 238 LEU A C 1
ATOM 1845 O O . LEU A 1 238 ? 3.894 -5.068 -2.486 1.00 96.19 238 LEU A O 1
ATOM 1849 N N . ARG A 1 239 ? 5.391 -5.688 -0.936 1.00 95.19 239 ARG A N 1
ATOM 1850 C CA . ARG A 1 239 ? 5.037 -7.115 -0.992 1.00 95.19 239 ARG A CA 1
ATOM 1851 C C . ARG A 1 239 ? 4.538 -7.622 0.351 1.00 95.19 239 ARG A C 1
ATOM 1853 O O . ARG A 1 239 ? 5.103 -7.263 1.383 1.00 95.19 239 ARG A O 1
ATOM 1860 N N . VAL A 1 240 ? 3.542 -8.499 0.316 1.00 95.12 240 VAL A N 1
ATOM 1861 C CA . VAL A 1 240 ? 2.885 -9.092 1.490 1.00 95.12 240 VAL A CA 1
ATOM 1862 C C . VAL A 1 240 ? 2.762 -10.618 1.343 1.00 95.12 240 VAL A C 1
ATOM 1864 O O . VAL A 1 240 ? 2.740 -11.132 0.218 1.00 95.12 240 VAL A O 1
ATOM 1867 N N . PRO A 1 241 ? 2.752 -11.377 2.457 1.00 92.25 241 PRO A N 1
ATOM 1868 C CA . PRO A 1 241 ? 2.767 -12.845 2.428 1.00 92.25 241 PRO A CA 1
ATOM 1869 C C . PRO A 1 241 ? 1.438 -13.472 1.985 1.00 92.25 241 PRO A C 1
ATOM 1871 O O . PRO A 1 241 ? 1.422 -14.616 1.536 1.00 92.25 241 PRO A O 1
ATOM 1874 N N . LEU A 1 242 ? 0.332 -12.744 2.122 1.00 90.94 242 LEU A N 1
ATOM 1875 C CA . LEU A 1 242 ? -1.019 -13.161 1.754 1.00 90.94 242 LEU A CA 1
ATOM 1876 C C . LEU A 1 242 ? -1.672 -12.049 0.930 1.00 90.94 242 LEU A C 1
ATOM 1878 O O . LEU A 1 242 ? -1.310 -10.885 1.125 1.00 90.94 242 LEU A O 1
ATOM 1882 N N . PRO A 1 243 ? -2.616 -12.373 0.029 1.00 89.50 243 PRO A N 1
ATOM 1883 C CA . PRO A 1 243 ? -3.344 -11.344 -0.694 1.00 89.50 243 PRO A CA 1
ATOM 1884 C C . PRO A 1 243 ? -4.133 -10.503 0.305 1.00 89.50 243 PRO A C 1
ATOM 1886 O O . PRO A 1 243 ? -4.627 -11.014 1.309 1.00 89.50 243 PRO A O 1
ATOM 1889 N N . MET A 1 244 ? -4.272 -9.211 0.034 1.00 85.81 244 MET A N 1
ATOM 1890 C CA . MET A 1 244 ? -4.959 -8.304 0.953 1.00 85.81 244 MET A CA 1
ATOM 1891 C C . MET A 1 244 ? -6.452 -8.656 1.119 1.00 85.81 244 MET A C 1
ATOM 1893 O O . MET A 1 244 ? -7.054 -8.354 2.145 1.00 85.81 244 MET A O 1
ATOM 1897 N N . SER A 1 245 ? -7.026 -9.388 0.159 1.00 83.19 245 SER A N 1
ATOM 1898 C CA . SER A 1 245 ? -8.364 -9.988 0.235 1.00 83.19 245 SER A CA 1
ATOM 1899 C C . SER A 1 245 ? -8.480 -11.204 1.176 1.00 83.19 245 SER A C 1
ATOM 1901 O O . SER A 1 245 ? -9.593 -11.676 1.427 1.00 83.19 245 SER A O 1
ATOM 1903 N N . ASP A 1 246 ? -7.372 -11.727 1.712 1.00 87.00 246 ASP A N 1
ATOM 1904 C CA . ASP A 1 246 ? -7.375 -12.871 2.626 1.00 87.00 246 ASP A CA 1
ATOM 1905 C C . ASP A 1 246 ? -8.056 -12.531 3.964 1.00 87.00 246 ASP A C 1
ATOM 1907 O O . ASP A 1 246 ? -7.861 -11.465 4.557 1.00 87.00 246 ASP A O 1
ATOM 1911 N N . ALA A 1 247 ? -8.844 -13.476 4.481 1.00 82.69 247 ALA A N 1
ATOM 1912 C CA . ALA A 1 247 ? -9.596 -13.298 5.720 1.00 82.69 247 ALA A CA 1
ATOM 1913 C C . ALA A 1 247 ? -8.696 -13.033 6.941 1.00 82.69 247 ALA A C 1
ATOM 1915 O O . ALA A 1 247 ? -9.127 -12.349 7.870 1.00 82.69 247 ALA A O 1
ATOM 1916 N N . LEU A 1 248 ? -7.462 -13.552 6.959 1.00 87.19 248 LEU A N 1
ATOM 1917 C CA . LEU A 1 248 ? -6.498 -13.303 8.031 1.00 87.19 248 LEU A CA 1
ATOM 1918 C C . LEU A 1 248 ? -5.984 -11.862 8.005 1.00 87.19 248 LEU A C 1
ATOM 1920 O O . LEU A 1 248 ? -5.883 -11.249 9.066 1.00 87.19 248 LEU A O 1
ATOM 1924 N N . MET A 1 249 ? -5.719 -11.317 6.814 1.00 89.44 249 MET A N 1
ATOM 1925 C CA . MET A 1 249 ? -5.289 -9.924 6.635 1.00 89.44 249 MET A CA 1
ATOM 1926 C C . MET A 1 249 ? -6.403 -8.981 7.098 1.00 89.44 249 MET A C 1
ATOM 1928 O O . MET A 1 249 ? -6.185 -8.129 7.959 1.00 89.44 249 MET A O 1
ATOM 1932 N N . LYS A 1 250 ? -7.633 -9.226 6.621 1.00 89.44 250 LYS A N 1
ATOM 1933 C CA . LYS A 1 250 ? -8.825 -8.477 7.035 1.00 89.44 250 LYS A CA 1
ATOM 1934 C C . LYS A 1 250 ? -9.021 -8.517 8.551 1.00 89.44 250 LYS A C 1
ATOM 1936 O O . LYS A 1 250 ? -9.207 -7.481 9.183 1.00 89.44 250 LYS A O 1
ATOM 1941 N N . LYS A 1 251 ? -8.948 -9.710 9.149 1.00 87.75 251 LYS A N 1
ATOM 1942 C CA . LYS A 1 251 ? -9.113 -9.893 10.594 1.00 87.75 251 LYS A CA 1
ATOM 1943 C C . LYS A 1 251 ? -8.053 -9.131 11.394 1.00 87.75 251 LYS A C 1
ATOM 1945 O O . LYS A 1 251 ? -8.416 -8.479 12.365 1.00 87.75 251 LYS A O 1
ATOM 1950 N N . ALA A 1 252 ? -6.784 -9.195 10.994 1.00 92.00 252 ALA A N 1
ATOM 1951 C CA . ALA A 1 252 ? -5.699 -8.509 11.694 1.00 92.00 252 ALA A CA 1
ATOM 1952 C C . ALA A 1 252 ? -5.906 -6.987 11.719 1.00 92.00 252 ALA A C 1
ATOM 1954 O O . ALA A 1 252 ? -5.773 -6.365 12.773 1.00 92.00 252 ALA A O 1
ATOM 1955 N N . ILE A 1 253 ? -6.309 -6.404 10.585 1.00 93.25 253 ILE A N 1
ATOM 1956 C CA . ILE A 1 253 ? -6.633 -4.977 10.495 1.00 93.25 253 ILE A CA 1
ATOM 1957 C C . ILE A 1 253 ? -7.843 -4.656 11.385 1.00 93.25 253 ILE A C 1
ATOM 1959 O O . ILE A 1 253 ? -7.766 -3.723 12.179 1.00 93.25 253 ILE A O 1
ATOM 1963 N N . CYS A 1 254 ? -8.916 -5.460 11.348 1.00 92.31 254 CYS A N 1
ATOM 1964 C CA . CYS A 1 254 ? -10.077 -5.259 12.225 1.00 92.31 254 CYS A CA 1
ATOM 1965 C C . CYS A 1 254 ? -9.718 -5.305 13.718 1.00 92.31 254 CYS A C 1
ATOM 1967 O O . CYS A 1 254 ? -10.198 -4.472 14.485 1.00 92.31 254 CYS A O 1
ATOM 1969 N N . GLU A 1 255 ? -8.898 -6.271 14.147 1.00 92.00 255 GLU A N 1
ATOM 1970 C CA . GLU A 1 255 ? -8.464 -6.396 15.546 1.00 92.00 255 GLU A CA 1
ATOM 1971 C C . GLU A 1 255 ? -7.614 -5.194 15.975 1.00 92.00 255 GLU A C 1
ATOM 1973 O O . GLU A 1 255 ? -7.792 -4.683 17.082 1.00 92.00 255 GLU A O 1
ATOM 1978 N N . LEU A 1 256 ? -6.744 -4.694 15.093 1.00 92.69 256 LEU A N 1
ATOM 1979 C CA . LEU A 1 256 ? -5.940 -3.502 15.351 1.00 92.69 256 LEU A CA 1
ATOM 1980 C C . LEU A 1 256 ? -6.800 -2.228 15.422 1.00 92.69 256 LEU A C 1
ATOM 1982 O O . LEU A 1 256 ? -6.631 -1.419 16.334 1.00 92.69 256 LEU A O 1
ATOM 1986 N N . SER A 1 257 ? -7.774 -2.069 14.523 1.00 92.56 257 SER A N 1
ATOM 1987 C CA . SER A 1 257 ? -8.731 -0.955 14.570 1.00 92.56 257 SER A CA 1
ATOM 1988 C C . SER A 1 257 ? -9.592 -0.993 15.833 1.00 92.56 257 SER A C 1
ATOM 1990 O O . SER A 1 257 ? -9.764 0.031 16.494 1.00 92.56 257 SER A O 1
ATOM 1992 N N . ALA A 1 258 ? -10.098 -2.173 16.206 1.00 90.62 258 ALA A N 1
ATOM 1993 C CA . ALA A 1 258 ? -10.854 -2.371 17.441 1.00 90.62 258 ALA A CA 1
ATOM 1994 C C . ALA A 1 258 ? -10.007 -2.039 18.675 1.00 90.62 258 ALA A C 1
ATOM 1996 O O . ALA A 1 258 ? -10.485 -1.399 19.608 1.00 90.62 258 ALA A O 1
ATOM 1997 N N . HIS A 1 259 ? -8.734 -2.438 18.670 1.00 89.81 259 HIS A N 1
ATOM 1998 C CA . HIS A 1 259 ? -7.795 -2.095 19.728 1.00 89.81 259 HIS A CA 1
ATOM 1999 C C . HIS A 1 259 ? -7.663 -0.576 19.897 1.00 89.81 259 HIS A C 1
ATOM 2001 O O . HIS A 1 259 ? -7.773 -0.089 21.022 1.00 89.81 259 HIS A O 1
ATOM 2007 N N . TYR A 1 260 ? -7.521 0.185 18.808 1.00 86.25 260 TYR A N 1
ATOM 2008 C CA . TYR A 1 260 ? -7.503 1.651 18.883 1.00 86.25 260 TYR A CA 1
ATOM 2009 C C . TYR A 1 260 ? -8.791 2.236 19.428 1.00 86.25 260 TYR A C 1
ATOM 2011 O O . TYR A 1 260 ? -8.745 3.089 20.315 1.00 86.25 260 TYR A O 1
ATOM 2019 N N . ALA A 1 261 ? -9.925 1.723 18.964 1.00 88.50 261 ALA A N 1
ATOM 2020 C CA . ALA A 1 261 ? -11.224 2.173 19.424 1.00 88.50 261 ALA A CA 1
ATOM 2021 C C . ALA A 1 261 ? -11.401 1.959 20.942 1.00 88.50 261 ALA A C 1
ATOM 2023 O O . ALA A 1 261 ? -11.838 2.866 21.647 1.00 88.50 261 ALA A O 1
ATOM 2024 N N . TYR A 1 262 ? -10.981 0.807 21.477 1.00 83.19 262 TYR A N 1
ATOM 2025 C CA . TYR A 1 262 ? -11.083 0.507 22.910 1.00 83.19 262 TYR A CA 1
ATOM 2026 C C . TYR A 1 262 ? -10.087 1.243 23.794 1.00 83.19 262 TYR A C 1
ATOM 2028 O O . TYR A 1 262 ? -10.383 1.513 24.959 1.00 83.19 262 TYR A O 1
ATOM 2036 N N . MET A 1 263 ? -8.889 1.536 23.291 1.00 78.38 263 MET A N 1
ATOM 2037 C CA . MET A 1 263 ? -7.903 2.246 24.097 1.00 78.38 263 MET A CA 1
ATOM 2038 C C . MET A 1 263 ? -8.314 3.696 24.372 1.00 78.38 263 MET A C 1
ATOM 2040 O O . MET A 1 263 ? -7.747 4.306 25.279 1.00 78.38 263 MET A O 1
ATOM 2044 N N . GLY A 1 264 ? -9.269 4.251 23.610 1.00 61.50 264 GLY A N 1
ATOM 2045 C CA . GLY A 1 264 ? -9.648 5.664 23.699 1.00 61.50 264 GLY A CA 1
ATOM 2046 C C . GLY A 1 264 ? -8.464 6.600 23.450 1.00 61.50 264 GLY A C 1
ATOM 2047 O O . GLY A 1 264 ? -8.492 7.762 23.846 1.00 61.50 264 GLY A O 1
ATOM 2048 N N . LEU A 1 265 ? -7.398 6.067 22.854 1.00 51.66 265 LEU A N 1
ATOM 2049 C CA . LEU A 1 265 ? -6.243 6.828 22.438 1.00 51.66 265 LEU A CA 1
ATOM 2050 C C . LEU A 1 265 ? -6.573 7.414 21.088 1.00 51.66 265 LEU A C 1
ATOM 2052 O O . LEU A 1 265 ? -6.973 6.689 20.175 1.00 51.66 265 LEU A O 1
ATOM 2056 N N . ASP A 1 266 ? -6.325 8.708 20.944 1.00 53.03 266 ASP A N 1
ATOM 2057 C CA . ASP A 1 266 ? -6.083 9.229 19.614 1.00 53.03 266 ASP A CA 1
ATOM 2058 C C . ASP A 1 266 ? -4.952 8.372 19.018 1.00 53.03 266 ASP A C 1
ATOM 2060 O O . ASP A 1 266 ? -3.896 8.218 19.638 1.00 53.03 266 ASP A O 1
ATOM 2064 N N . ALA A 1 267 ? -5.180 7.730 17.867 1.00 49.56 267 ALA A N 1
ATOM 2065 C CA . ALA A 1 267 ? -4.209 6.815 17.257 1.00 49.56 267 ALA A CA 1
ATOM 2066 C C . ALA A 1 267 ? -2.834 7.491 17.055 1.00 49.56 267 ALA A C 1
ATOM 2068 O O . ALA A 1 267 ? -1.793 6.831 17.058 1.00 49.56 267 ALA A O 1
ATOM 2069 N N . ARG A 1 268 ? -2.823 8.831 16.993 1.00 49.75 268 ARG A N 1
ATOM 2070 C CA . ARG A 1 268 ? -1.637 9.700 16.968 1.00 49.75 268 ARG A CA 1
ATOM 2071 C C . ARG A 1 268 ? -0.796 9.662 18.256 1.00 49.75 268 ARG A C 1
ATOM 2073 O O . ARG A 1 268 ? 0.405 9.922 18.217 1.00 49.75 268 ARG A O 1
ATOM 2080 N N . GLU A 1 269 ? -1.380 9.302 19.396 1.00 48.41 269 GLU A N 1
ATOM 2081 C CA . GLU A 1 269 ? -0.765 9.377 20.728 1.00 48.41 269 GLU A CA 1
ATOM 2082 C C . GLU A 1 269 ? -0.210 8.044 21.257 1.00 48.41 269 GLU A C 1
ATOM 2084 O O . GLU A 1 269 ? 0.359 8.006 22.350 1.00 48.41 269 GLU A O 1
ATOM 2089 N N . LYS A 1 270 ? -0.283 6.949 20.487 1.00 45.94 270 LYS A N 1
ATOM 2090 C CA . LYS A 1 270 ? 0.145 5.598 20.915 1.00 45.94 270 LYS A CA 1
ATOM 2091 C C . LYS A 1 270 ? 1.580 5.543 21.471 1.00 45.94 270 LYS A C 1
ATOM 2093 O O . LYS A 1 270 ? 1.850 4.811 22.420 1.00 45.94 270 LYS A O 1
ATOM 2098 N N . LYS A 1 271 ? 2.500 6.376 20.965 1.00 51.22 271 LYS A N 1
ATOM 2099 C CA . LYS A 1 271 ? 3.888 6.475 21.475 1.00 51.22 271 LYS A CA 1
ATOM 2100 C C . LYS A 1 271 ? 4.009 7.094 22.880 1.00 51.22 271 LYS A C 1
ATOM 2102 O O . LYS A 1 271 ? 5.095 7.072 23.454 1.00 51.22 271 LYS A O 1
ATOM 2107 N N . ARG A 1 272 ? 2.940 7.672 23.438 1.00 47.94 27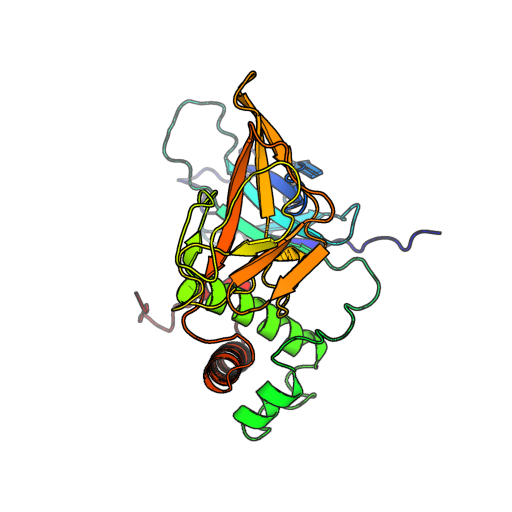2 ARG A N 1
ATOM 2108 C CA . ARG A 1 272 ? 2.950 8.444 24.697 1.00 47.94 272 ARG A CA 1
ATOM 2109 C C . ARG A 1 272 ? 2.304 7.726 25.884 1.00 47.94 272 ARG A C 1
ATOM 2111 O O . ARG A 1 272 ? 2.267 8.276 26.985 1.00 47.94 272 ARG A O 1
ATOM 2118 N N . VAL A 1 273 ? 1.809 6.507 25.700 1.00 45.00 273 VAL A N 1
ATOM 2119 C CA . VAL A 1 273 ? 0.985 5.834 26.709 1.00 45.00 273 VAL A CA 1
ATOM 2120 C C . VAL A 1 273 ? 1.855 5.265 27.827 1.00 45.00 273 VAL A C 1
ATOM 2122 O O . VAL A 1 273 ? 2.482 4.219 27.688 1.00 45.00 273 VAL A O 1
ATOM 2125 N N . ASN A 1 274 ? 1.873 5.953 28.968 1.00 42.75 274 ASN A N 1
ATOM 2126 C CA . ASN A 1 274 ? 2.456 5.467 30.215 1.00 42.75 274 ASN A CA 1
ATOM 2127 C C . ASN A 1 274 ? 1.327 5.146 31.198 1.00 42.75 274 ASN A C 1
ATOM 2129 O O . ASN A 1 274 ? 0.749 6.042 31.817 1.00 42.75 274 ASN A O 1
ATOM 2133 N N . ILE A 1 275 ? 1.006 3.862 31.358 1.00 47.66 275 ILE A N 1
ATOM 2134 C CA . ILE A 1 275 ? 0.041 3.430 32.369 1.00 47.66 275 ILE A CA 1
ATOM 2135 C C . ILE A 1 275 ? 0.812 3.184 33.662 1.00 47.66 275 ILE A C 1
ATOM 2137 O O . ILE A 1 275 ? 1.407 2.128 33.860 1.00 47.66 275 ILE A O 1
ATOM 2141 N N . ARG A 1 276 ? 0.796 4.182 34.553 1.00 44.72 276 ARG A N 1
ATOM 2142 C CA . ARG A 1 276 ? 1.227 4.077 35.962 1.00 44.72 276 ARG A CA 1
ATOM 2143 C C . ARG A 1 276 ? 2.546 3.310 36.179 1.00 44.72 276 ARG A C 1
ATOM 2145 O O . ARG A 1 276 ? 2.662 2.550 37.139 1.00 44.72 276 ARG A O 1
ATOM 2152 N N . GLY A 1 277 ? 3.547 3.535 35.327 1.00 44.84 277 GLY A N 1
ATOM 2153 C CA . GLY A 1 277 ? 4.889 2.975 35.507 1.00 44.84 277 GLY A CA 1
ATOM 2154 C C . GLY A 1 277 ? 5.183 1.667 34.767 1.00 44.84 277 GLY A C 1
ATOM 2155 O O . GLY A 1 277 ? 6.259 1.116 34.978 1.00 44.84 277 GLY A O 1
ATOM 2156 N N . PHE A 1 278 ? 4.301 1.193 33.884 1.00 40.88 278 PHE A N 1
ATOM 2157 C CA . PHE A 1 278 ? 4.651 0.177 32.887 1.00 40.88 278 PHE A CA 1
ATOM 2158 C C . PHE A 1 278 ? 4.749 0.819 31.500 1.00 40.88 278 PHE A C 1
ATOM 2160 O O . PHE A 1 278 ? 3.759 1.321 30.971 1.00 40.88 278 PHE A O 1
ATOM 2167 N N . SER A 1 279 ? 5.950 0.795 30.916 1.00 39.72 279 SER A N 1
ATOM 2168 C CA . SER A 1 279 ? 6.151 1.011 29.482 1.00 39.72 279 SER A CA 1
ATOM 2169 C C . SER A 1 279 ? 6.178 -0.346 28.787 1.00 39.72 279 SER A C 1
ATOM 2171 O O . SER A 1 279 ? 6.926 -1.228 29.213 1.00 39.72 279 SER A O 1
ATOM 2173 N N . ILE A 1 280 ? 5.410 -0.506 27.713 1.00 40.00 280 ILE A N 1
ATOM 2174 C CA . ILE A 1 280 ? 5.671 -1.576 26.749 1.00 40.00 280 ILE A CA 1
ATOM 2175 C C . ILE A 1 280 ? 6.797 -1.039 25.862 1.00 40.00 280 ILE A C 1
ATOM 2177 O O . ILE A 1 280 ? 6.610 -0.039 25.171 1.00 40.00 280 ILE A O 1
ATOM 2181 N N . ALA A 1 281 ? 7.982 -1.624 26.024 1.00 42.78 281 ALA A N 1
ATOM 2182 C CA . ALA A 1 281 ? 9.144 -1.395 25.172 1.00 42.78 281 ALA A CA 1
ATOM 2183 C C . ALA A 1 281 ? 9.147 -2.408 24.027 1.00 42.78 281 ALA A C 1
ATOM 2185 O O . ALA A 1 281 ? 8.676 -3.545 24.270 1.00 42.78 281 ALA A O 1
#

Foldseek 3Di:
DADFFDKDKDKDFDFDDDPPDDLQFKWKWKAFPVVRDTDDTDSDWDFPDDPDPRTIIMDIDGDPDAGKIKIWMWGNDPDDDDPTPIDIFIDHGDPDDQDDFLPALEFLVNLCVVVVNPPDCVLPNRSRLSVLLLLLLVVLLVVFKDKDWFAWFAQQDPVAHSAQAQADFKHFGNCLVQWFFGQCVSSRDDWQVQKWKWKAQPPPRDIDTFRWDGDDRSGMTGTPGRDHNRIIMTMITIIGRDRCNDPVVRVSSSVSSNVCSVVVDPSSCPVPDDDPPDDDD

Secondary structure (DSSP, 8-state):
-PPPPPPEEEEEEE--STT---STTEEEEEEETTT--EEEEE--PEEEE-SSSSEEEEEEE--SSSEEEEEEEEE---S-----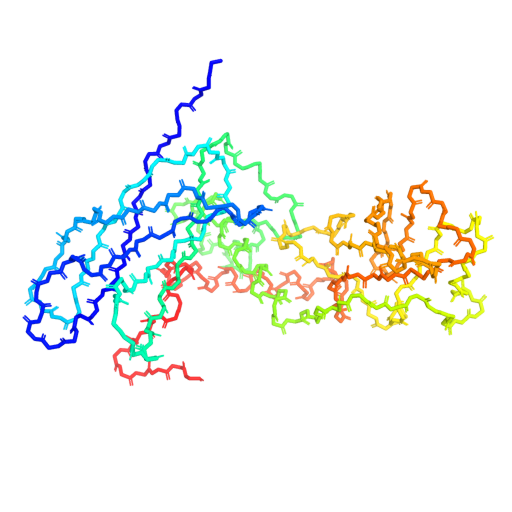--EEEEEEE--SS-PPP--SS--HHHHHHHTTT-S-TTTS-HHHHHHHHHHHHHHHHHHH-EEEEEEEP---SSS-----SSS--EEE-TTTTT-EEE-SS-SSS-SGGGEEEEEEETTT--EEEEPEEEEETTTEEEESSPPPTTEEEEEEEEEESS-TTSHHHHHHHHHHHHHHHHHT--GGGGGG--BTTB---

pLDDT: mean 75.68, std 20.02, range [30.73, 98.25]

Sequence (281 aa):
MISAYTTQEIELMYRAKGKATGLTDVIITIVDVSDGSKVVDSQSMEEVSSTNAPGIYRYAWTPSSSGTYLAIMKRDISDDSPDQYIMEEMVYVIGGTPISPISGIVTADDVRAITSYDITTSDLSDDELNTLIAYAIAEFNNDVGVRIIEEEVSYIDQYRKNEVDGSNKTFYVQSSFLWYLGDLNNDGNISTADVEVWVYDSADDTRTKYTVSEIDEIGKVILSKAPPSTSTVKITYLRVPLPMSDALMKKAICELSAHYAYMGLDAREKKRVNIRGFSIA